Protein AF-0000000080790480 (afdb_homodimer)

Secondary structure (DSSP, 8-state):
--EE---EEEEEE-EEEEEEESS-EEEEEEEEEEEEEEEETTEEEEEEEEEEEEEESS----SBP-GGGGGSPPPPEEEEEEEE--EEEEEETTEEEEEEEEEEEEEEEEEEE-TTSPEEEEEEEEEE-/--EE---EEEEEE-EEEEEEESS-EEEEEEEEEEEEEEEETTEEEEEEEEEEEEEESS----SBP-GGGGGSPPPPEEEEEEEE--EEEEEETTEEEEEEEEEEEEEEEEEEE-TTSPEEEEEEEEEE-

Radius of gyration: 19.27 Å; Cα contacts (8 Å, |Δi|>4): 635; chains: 2; bounding box: 38×48×45 Å

Sequence (258 aa):
MSEIISYFLENIKEGKYRVETEDENILIVIHPVIVKVFRKDQKYSFVVNNVISVHTDKPRFGPLCSGNVINSRPAKIKKIEIMEEPKIDVRVDNRLFEILINVTNISIYPEYRDPYGSPCVTVSTVILYMSEIISYFLENIKEGKYRVETEDENILIVIHPVIVKVFRKDQKYSFVVNNVISVHTDKPRFGPLCSGNVINSRPAKIKKIEIMEEPKIDVRVDNRLFEILINVTNISIYPEYRDPYGSPCVTVSTVILY

Foldseek 3Di:
DKDWDDKAWDDKDKWWKWWDFPPWIKIKIWGKDWDTWIDDPNDIDTDIDIDIDMDIPDFDDAAADDPCLVVDDFTDIDDMDTDDWIWTWMADPNDIDIKGKAWDDKTWRQRHAHPRRGTDMDIDTDIDD/DKDWDDKAWDDKDKWWKWWDFPVWIKIKIKGKDWDTWIDDPNDIDTDIDIDIDMDIPDFDDAAADDPCLVVDDFTDTDDMDTDDWIWTWMDDPNDIDIKGKAWDDKTWRQRHAHPGRGTDMDTDIDIDD

Solvent-accessible surface area (backbone atoms only — not comparable to full-atom values): 14442 Å² total; per-residue (Å²): 123,78,38,81,50,77,69,44,84,73,44,76,38,56,15,33,34,41,35,33,39,89,84,43,47,33,41,38,35,37,42,72,38,81,62,48,36,34,38,43,95,92,37,77,47,76,40,70,48,71,46,78,29,66,44,46,80,64,60,42,87,51,54,65,62,49,89,67,54,75,79,50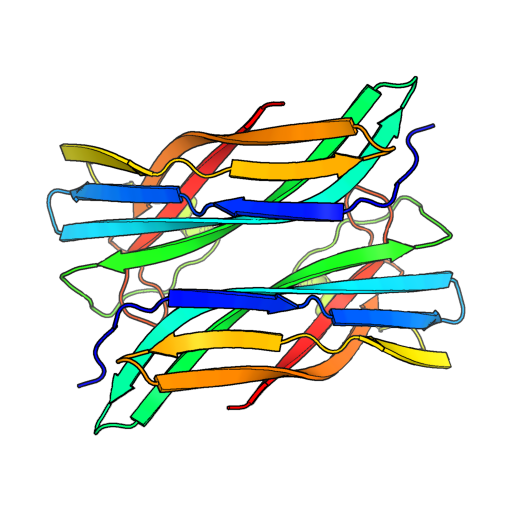,78,59,55,62,72,75,43,76,44,81,74,37,70,26,35,37,34,34,33,44,93,90,36,80,42,60,37,36,51,43,76,75,43,78,43,38,30,71,76,23,7,42,100,80,15,18,50,31,71,50,74,42,69,47,82,43,114,124,77,38,80,51,80,71,45,84,73,45,75,38,55,17,31,34,40,34,34,39,89,84,44,47,33,41,39,35,38,41,71,38,81,61,47,34,34,38,44,94,92,37,78,48,78,41,70,48,72,44,77,28,64,44,46,80,65,59,42,89,51,55,65,61,51,89,64,55,74,80,51,79,58,56,63,72,78,42,77,43,80,74,38,70,24,34,36,34,34,34,45,94,90,36,81,42,59,37,37,50,43,76,76,44,78,43,38,30,71,75,24,8,41,102,80,16,18,52,30,70,48,73,42,70,47,83,43,114

Structure (mmCIF, N/CA/C/O backbone):
data_AF-0000000080790480-model_v1
#
loop_
_entity.id
_entity.type
_entity.pdbx_description
1 polymer 'Uncharacterized protein'
#
loop_
_atom_site.group_PDB
_atom_site.id
_atom_site.type_symbol
_atom_site.label_atom_id
_atom_site.label_alt_id
_atom_site.label_comp_id
_atom_site.label_asym_id
_atom_site.label_entity_id
_atom_site.label_seq_id
_atom_site.pdbx_PDB_ins_code
_atom_site.Cartn_x
_atom_site.Cartn_y
_atom_site.Cartn_z
_atom_site.occupancy
_atom_site.B_iso_or_equiv
_atom_site.auth_seq_id
_atom_site.auth_comp_id
_atom_site.auth_asym_id
_atom_site.auth_atom_id
_atom_site.pdbx_PDB_model_num
ATOM 1 N N . MET A 1 1 ? -14.75 -22.891 -8.539 1 68.81 1 MET A N 1
ATOM 2 C CA . MET A 1 1 ? -13.688 -22.422 -7.645 1 68.81 1 MET A CA 1
ATOM 3 C C . MET A 1 1 ? -13.195 -21.047 -8.047 1 68.81 1 MET A C 1
ATOM 5 O O . MET A 1 1 ? -13.211 -20.688 -9.227 1 68.81 1 MET A O 1
ATOM 9 N N . SER A 1 2 ? -12.984 -20.141 -7.094 1 80.25 2 SER A N 1
ATOM 10 C CA . SER A 1 2 ? -12.516 -18.781 -7.398 1 80.25 2 SER A CA 1
ATOM 11 C C . SER A 1 2 ? -11.109 -18.812 -7.992 1 80.25 2 SER A C 1
ATOM 13 O O . SER A 1 2 ? -10.258 -19.594 -7.555 1 80.25 2 SER A O 1
ATOM 15 N N . GLU A 1 3 ? -10.969 -18.219 -9.164 1 86.25 3 GLU A N 1
ATOM 16 C CA . GLU A 1 3 ? -9.672 -18.141 -9.836 1 86.25 3 GLU A CA 1
ATOM 17 C C . GLU A 1 3 ? -9.102 -16.719 -9.742 1 86.25 3 GLU A C 1
ATOM 19 O O . GLU A 1 3 ? -9.844 -15.742 -9.836 1 86.25 3 GLU A O 1
ATOM 24 N N . ILE A 1 4 ? -7.855 -16.703 -9.477 1 86.88 4 ILE A N 1
ATOM 25 C CA . ILE A 1 4 ? -7.16 -15.414 -9.539 1 86.88 4 ILE A CA 1
ATOM 26 C C . ILE A 1 4 ? -6.91 -15.039 -11 1 86.88 4 ILE A C 1
ATOM 28 O O . ILE A 1 4 ? -6.41 -15.852 -11.781 1 86.88 4 ILE A O 1
ATOM 32 N N . ILE A 1 5 ? -7.262 -13.773 -11.312 1 90.06 5 ILE A N 1
ATOM 33 C CA . ILE A 1 5 ? -7.117 -13.398 -12.719 1 90.06 5 ILE A CA 1
ATOM 34 C C . ILE A 1 5 ? -6.305 -12.109 -12.836 1 90.06 5 ILE A C 1
ATOM 36 O O . ILE A 1 5 ? -6.203 -11.352 -11.875 1 90.06 5 ILE A O 1
ATOM 40 N N . SER A 1 6 ? -5.75 -11.93 -14.008 1 89.44 6 SER A N 1
ATOM 41 C CA . SER A 1 6 ? -4.957 -10.742 -14.305 1 89.44 6 SER A CA 1
ATOM 42 C C . SER A 1 6 ? -5.848 -9.523 -14.523 1 89.44 6 SER A C 1
ATOM 44 O O . SER A 1 6 ? -7.027 -9.664 -14.852 1 89.44 6 SER A O 1
ATOM 46 N N . TYR A 1 7 ? -5.281 -8.469 -14.281 1 92.75 7 TYR A N 1
ATOM 47 C CA . TYR A 1 7 ? -5.977 -7.203 -14.492 1 92.75 7 TYR A CA 1
ATOM 48 C C . TYR A 1 7 ? -5.023 -6.137 -15.023 1 92.75 7 TYR A C 1
ATOM 50 O O . TYR A 1 7 ? -3.803 -6.324 -15.008 1 92.75 7 TYR A O 1
ATOM 58 N N . PHE A 1 8 ? -5.609 -5.109 -15.57 1 91.31 8 PHE A N 1
ATOM 59 C CA . PHE A 1 8 ? -4.863 -3.93 -15.992 1 91.31 8 PHE A CA 1
ATOM 60 C C . PHE A 1 8 ? -5.305 -2.697 -15.219 1 91.31 8 PHE A C 1
ATOM 62 O O . PHE A 1 8 ? -6.488 -2.348 -15.219 1 91.31 8 PHE A O 1
ATOM 69 N N . LEU A 1 9 ? -4.32 -2.164 -14.508 1 90.62 9 LEU A N 1
ATOM 70 C CA . LEU A 1 9 ? -4.602 -0.959 -13.734 1 90.62 9 LEU A CA 1
ATOM 71 C C . LEU A 1 9 ? -4.703 0.26 -14.641 1 90.62 9 LEU A C 1
ATOM 73 O O . LEU A 1 9 ? -3.738 0.615 -15.32 1 90.62 9 LEU A O 1
ATOM 77 N N . GLU A 1 10 ? -5.836 0.942 -14.625 1 90.62 10 GLU A N 1
ATOM 78 C CA . GLU A 1 10 ? -6.027 2.098 -15.5 1 90.62 10 GLU A CA 1
ATOM 79 C C . GLU A 1 10 ? -5.742 3.4 -14.758 1 90.62 10 GLU A C 1
ATOM 81 O O . GLU A 1 10 ? -5.113 4.309 -15.305 1 90.62 10 GLU A O 1
ATOM 86 N N . ASN A 1 11 ? -6.297 3.424 -13.594 1 91.06 11 ASN A N 1
ATOM 87 C CA . ASN A 1 11 ? -6.152 4.652 -12.82 1 91.06 11 ASN A CA 1
ATOM 88 C C . ASN A 1 11 ? -6.277 4.387 -11.32 1 91.06 11 ASN A C 1
ATOM 90 O O . ASN A 1 11 ? -7.016 3.496 -10.906 1 91.06 11 ASN A O 1
ATOM 94 N N . ILE A 1 12 ? -5.504 5.098 -10.547 1 93.56 12 ILE A N 1
ATOM 95 C CA . ILE A 1 12 ? -5.629 5.098 -9.094 1 93.56 12 ILE A CA 1
ATOM 96 C C . ILE A 1 12 ? -5.832 6.527 -8.594 1 93.56 12 ILE A C 1
ATOM 98 O O . ILE A 1 12 ? -5.066 7.43 -8.945 1 93.56 12 ILE A O 1
ATOM 102 N N . LYS A 1 13 ? -6.848 6.715 -7.844 1 94.69 13 LYS A N 1
ATOM 103 C CA . LYS A 1 13 ? -7.102 7.996 -7.195 1 94.69 13 LYS A CA 1
ATOM 104 C C . LYS A 1 13 ? -7.016 7.867 -5.676 1 94.69 13 LYS A C 1
ATOM 106 O O . LYS A 1 13 ? -7.73 7.066 -5.074 1 94.69 13 LYS A O 1
ATOM 111 N N . GLU A 1 14 ? -6.18 8.648 -5.117 1 95.69 14 GLU A N 1
ATOM 112 C CA . GLU A 1 14 ? -6.055 8.664 -3.664 1 95.69 14 GLU A CA 1
ATOM 113 C C . GLU A 1 14 ? -7.25 9.352 -3.014 1 95.69 14 GLU A C 1
ATOM 115 O O . GLU A 1 14 ? -7.883 10.219 -3.625 1 95.69 14 GLU A O 1
ATOM 120 N N . GLY A 1 15 ? -7.547 8.844 -1.8 1 96.81 15 GLY A N 1
ATOM 121 C CA . GLY A 1 15 ? -8.492 9.562 -0.966 1 96.81 15 GLY A CA 1
ATOM 122 C C . GLY A 1 15 ? -7.828 10.555 -0.028 1 96.81 15 GLY A C 1
ATOM 123 O O . GLY A 1 15 ? -6.766 10.273 0.529 1 96.81 15 GLY A O 1
ATOM 124 N N . LYS A 1 16 ? -8.445 11.695 0.144 1 97.56 16 LYS A N 1
ATOM 125 C CA . LYS A 1 16 ? -7.918 12.719 1.043 1 97.56 16 LYS A CA 1
ATOM 126 C C . LYS A 1 16 ? -9 13.227 1.991 1 97.56 16 LYS A C 1
ATOM 128 O O . LYS A 1 16 ? -10.078 13.633 1.551 1 97.56 16 LYS A O 1
ATOM 133 N N . TYR A 1 17 ? -8.68 13.203 3.236 1 97.94 17 TYR A N 1
ATOM 134 C CA . TYR A 1 17 ? -9.609 13.609 4.289 1 97.94 17 TYR A CA 1
ATOM 135 C C . TYR A 1 17 ? -8.945 14.578 5.254 1 97.94 17 TYR A C 1
ATOM 137 O O . TYR A 1 17 ? -7.852 14.312 5.766 1 97.94 17 TYR A O 1
ATOM 145 N N . ARG A 1 18 ? -9.594 15.625 5.477 1 98.25 18 ARG A N 1
ATOM 146 C CA . ARG A 1 18 ? -9.164 16.547 6.535 1 98.25 18 ARG A CA 1
ATOM 147 C C . ARG A 1 18 ? -9.984 16.328 7.805 1 98.25 18 ARG A C 1
ATOM 149 O O . ARG A 1 18 ? -11.211 16.344 7.766 1 98.25 18 ARG A O 1
ATOM 156 N N . VAL A 1 19 ? -9.281 16.109 8.836 1 97.94 19 VAL A N 1
ATOM 157 C CA . VAL A 1 19 ? -9.969 15.836 10.102 1 97.94 19 VAL A CA 1
ATOM 158 C C . VAL A 1 19 ? -9.523 16.844 11.156 1 97.94 19 VAL A C 1
ATOM 160 O O . VAL A 1 19 ? -8.328 17.047 11.367 1 97.94 19 VAL A O 1
ATOM 163 N N . GLU A 1 20 ? -10.453 17.422 11.742 1 98 20 GLU A N 1
ATOM 164 C CA . GLU A 1 20 ? -10.188 18.328 12.852 1 98 20 GLU A CA 1
ATOM 165 C C . GLU A 1 20 ? -10.523 17.688 14.188 1 98 20 GLU A C 1
ATOM 167 O O . GLU A 1 20 ? -11.641 17.203 14.398 1 98 20 GLU A O 1
ATOM 172 N N . THR A 1 21 ? -9.461 17.625 14.992 1 96.62 21 THR A N 1
ATOM 173 C CA . THR A 1 21 ? -9.688 17.172 16.359 1 96.62 21 THR A CA 1
ATOM 174 C C . THR A 1 21 ? -9.539 18.328 17.344 1 96.62 21 THR A C 1
ATOM 176 O O . THR A 1 21 ? -9.336 19.469 16.938 1 96.62 21 THR A O 1
ATOM 179 N N . GLU A 1 22 ? -9.703 17.969 18.625 1 93.25 22 GLU A N 1
ATOM 180 C CA . GLU A 1 22 ? -9.523 19 19.625 1 93.25 22 GLU A CA 1
ATOM 181 C C . GLU A 1 22 ? -8.07 19.469 19.703 1 93.25 22 GLU A C 1
ATOM 183 O O . GLU A 1 22 ? -7.793 20.625 19.969 1 93.25 22 GLU A O 1
ATOM 188 N N . ASP A 1 23 ? -7.195 18.656 19.281 1 90.5 23 ASP A N 1
ATOM 189 C CA . ASP A 1 23 ? -5.781 18.906 19.531 1 90.5 23 ASP A CA 1
ATOM 190 C C . ASP A 1 23 ? -5.047 19.281 18.25 1 90.5 23 ASP A C 1
ATOM 192 O O . ASP A 1 23 ? -4.07 20.031 18.281 1 90.5 23 ASP A O 1
ATOM 196 N N . GLU A 1 24 ? -5.484 18.75 17.219 1 96.25 24 GLU A N 1
ATOM 197 C CA . GLU A 1 24 ? -4.688 18.969 16.016 1 96.25 24 GLU A CA 1
ATOM 198 C C . GLU A 1 24 ? -5.523 18.75 14.758 1 96.25 24 GLU A C 1
ATOM 200 O O . GLU A 1 24 ? -6.613 18.172 14.82 1 96.25 24 GLU A O 1
ATOM 205 N N . ASN A 1 25 ? -5.094 19.359 13.664 1 97.44 25 ASN A N 1
ATOM 206 C CA . ASN A 1 25 ? -5.625 19.125 12.32 1 97.44 25 ASN A CA 1
ATOM 207 C C . ASN A 1 25 ? -4.832 18.047 11.586 1 97.44 25 ASN A C 1
ATOM 209 O O . ASN A 1 25 ? -3.598 18.062 11.602 1 97.44 25 ASN A O 1
ATOM 213 N N . ILE A 1 26 ? -5.598 17.172 10.992 1 97.44 26 ILE A N 1
ATOM 214 C CA . ILE A 1 26 ? -4.957 15.992 10.414 1 97.44 26 ILE A CA 1
ATOM 215 C C . ILE A 1 26 ? -5.395 15.828 8.961 1 97.44 26 ILE A C 1
ATOM 217 O O . ILE A 1 26 ? -6.574 15.984 8.641 1 97.44 26 ILE A O 1
ATOM 221 N N . LEU A 1 27 ? -4.426 15.648 8.117 1 97.5 27 LEU A N 1
ATOM 222 C CA . LEU A 1 27 ? -4.699 15.195 6.762 1 97.5 27 LEU A CA 1
ATOM 223 C C . LEU A 1 27 ? -4.453 13.695 6.629 1 97.5 27 LEU A C 1
ATOM 225 O O . LEU A 1 27 ? -3.348 13.219 6.906 1 97.5 27 LEU A O 1
ATOM 229 N N . ILE A 1 28 ? -5.441 13 6.281 1 97.69 28 ILE A N 1
ATOM 230 C CA . ILE A 1 28 ? -5.355 11.57 6.039 1 97.69 28 ILE A CA 1
ATOM 231 C C . ILE A 1 28 ? -5.406 11.297 4.539 1 97.69 28 ILE A C 1
ATOM 233 O O . ILE A 1 28 ? -6.328 11.742 3.852 1 97.69 28 ILE A O 1
ATOM 237 N N . VAL A 1 29 ? -4.422 10.617 4.055 1 97.31 29 VAL A N 1
ATOM 238 C CA . VAL A 1 29 ? -4.406 10.203 2.654 1 97.31 29 VAL A CA 1
ATOM 239 C C . VAL A 1 29 ? -4.5 8.68 2.564 1 97.31 29 VAL A C 1
ATOM 241 O O . VAL A 1 29 ? -3.717 7.965 3.195 1 97.31 29 VAL A O 1
ATOM 244 N N . ILE A 1 30 ? -5.469 8.211 1.854 1 97.81 30 ILE A N 1
ATOM 245 C CA . ILE A 1 30 ? -5.66 6.785 1.631 1 97.81 30 ILE A CA 1
ATOM 246 C C . ILE A 1 30 ? -5.16 6.41 0.238 1 97.81 30 ILE A C 1
ATOM 248 O O . ILE A 1 30 ? -5.625 6.957 -0.765 1 97.81 30 ILE A O 1
ATOM 252 N N . HIS A 1 31 ? -4.191 5.531 0.195 1 97.19 31 HIS A N 1
ATOM 253 C CA . HIS A 1 31 ? -3.631 5.004 -1.044 1 97.19 31 HIS A CA 1
ATOM 254 C C . HIS A 1 31 ? -4.141 3.592 -1.323 1 97.19 31 HIS A C 1
ATOM 256 O O . HIS A 1 31 ? -3.602 2.617 -0.792 1 97.19 31 HIS A O 1
ATOM 262 N N . PRO A 1 32 ? -5.129 3.471 -2.193 1 97.25 32 PRO A N 1
ATOM 263 C CA . PRO A 1 32 ? -5.641 2.123 -2.455 1 97.25 32 PRO A CA 1
ATOM 264 C C . PRO A 1 32 ? -4.754 1.328 -3.408 1 97.25 32 PRO A C 1
ATOM 266 O O . PRO A 1 32 ? -4.23 1.884 -4.379 1 97.25 32 PRO A O 1
ATOM 269 N N . VAL A 1 33 ? -4.582 0.1 -3.08 1 96.81 33 VAL A N 1
ATOM 270 C CA . VAL A 1 33 ? -3.773 -0.806 -3.891 1 96.81 33 VAL A CA 1
ATOM 271 C C . VAL A 1 33 ? -4.562 -2.08 -4.184 1 96.81 33 VAL A C 1
ATOM 273 O O . VAL A 1 33 ? -4.977 -2.785 -3.26 1 96.81 33 VAL A O 1
ATOM 276 N N . ILE A 1 34 ? -4.746 -2.381 -5.395 1 95.81 34 ILE A N 1
ATOM 277 C CA . ILE A 1 34 ? -5.375 -3.65 -5.742 1 95.81 34 ILE A CA 1
ATOM 278 C C . ILE A 1 34 ? -4.34 -4.77 -5.688 1 95.81 34 ILE A C 1
ATOM 280 O O . ILE A 1 34 ? -3.271 -4.668 -6.297 1 95.81 34 ILE A O 1
ATOM 284 N N . VAL A 1 35 ? -4.684 -5.77 -4.938 1 95.25 35 VAL A N 1
ATOM 285 C CA . VAL A 1 35 ? -3.676 -6.805 -4.719 1 95.25 35 VAL A CA 1
ATOM 286 C C . VAL A 1 35 ? -4.062 -8.07 -5.477 1 95.25 35 VAL A C 1
ATOM 288 O O . VAL A 1 35 ? -3.193 -8.859 -5.863 1 95.25 35 VAL A O 1
ATOM 291 N N . LYS A 1 36 ? -5.391 -8.32 -5.613 1 94.38 36 LYS A N 1
ATOM 292 C CA . LYS A 1 36 ? -5.875 -9.516 -6.301 1 94.38 36 LYS A CA 1
ATOM 293 C C . LYS A 1 36 ? -7.25 -9.273 -6.918 1 94.38 36 LYS A C 1
ATOM 295 O O . LYS A 1 36 ? -8.039 -8.484 -6.395 1 94.38 36 LYS A O 1
ATOM 300 N N . VAL A 1 37 ? -7.441 -9.945 -7.941 1 94.06 37 VAL A N 1
ATOM 301 C CA . VAL A 1 37 ? -8.766 -10.023 -8.547 1 94.06 37 VAL A CA 1
ATOM 302 C C . VAL A 1 37 ? -9.188 -11.484 -8.695 1 94.06 37 VAL A C 1
ATOM 304 O O . VAL A 1 37 ? -8.422 -12.312 -9.195 1 94.06 37 VAL A O 1
ATOM 307 N N . PHE A 1 38 ? -10.43 -11.711 -8.227 1 93.56 38 PHE A N 1
ATOM 308 C CA . PHE A 1 38 ? -10.984 -13.047 -8.336 1 93.56 38 PHE A CA 1
ATOM 309 C C . PHE A 1 38 ? -12.156 -13.07 -9.305 1 93.56 38 PHE A C 1
ATOM 311 O O . PHE A 1 38 ? -12.898 -12.094 -9.414 1 93.56 38 PHE A O 1
ATOM 318 N N . ARG A 1 39 ? -12.242 -14.188 -9.914 1 93.38 39 ARG A N 1
ATOM 319 C CA . ARG A 1 39 ? -13.422 -14.461 -10.727 1 93.38 39 ARG A CA 1
ATOM 320 C C . ARG A 1 39 ? -14.094 -15.758 -10.297 1 93.38 39 ARG A C 1
ATOM 322 O O . ARG A 1 39 ? -13.43 -16.781 -10.117 1 93.38 39 ARG A O 1
ATOM 329 N N . LYS A 1 40 ? -15.359 -15.648 -10 1 90.12 40 LYS A N 1
ATOM 330 C CA . LYS A 1 40 ? -16.188 -16.812 -9.734 1 90.12 40 LYS A CA 1
ATOM 331 C C . LYS A 1 40 ? -17.547 -16.688 -10.422 1 90.12 40 LYS A C 1
ATOM 333 O O . LYS A 1 40 ? -18.266 -15.711 -10.211 1 90.12 40 LYS A O 1
ATOM 338 N N . ASP A 1 41 ? -17.938 -17.656 -11.164 1 91.12 41 ASP A N 1
ATOM 339 C CA . ASP A 1 41 ? -19.219 -17.703 -11.859 1 91.12 41 ASP A CA 1
ATOM 340 C C . ASP A 1 41 ? -19.5 -16.375 -12.578 1 91.12 41 ASP A C 1
ATOM 342 O O . ASP A 1 41 ? -20.578 -15.797 -12.422 1 91.12 41 ASP A O 1
ATOM 346 N N . GLN A 1 42 ? -18.562 -15.812 -13.188 1 86.38 42 GLN A N 1
ATOM 347 C CA . GLN A 1 42 ? -18.656 -14.609 -14.023 1 86.38 42 GLN A CA 1
ATOM 348 C C . GLN A 1 42 ? -18.766 -13.352 -13.164 1 86.38 42 GLN A C 1
ATOM 350 O O . GLN A 1 42 ? -19.094 -12.281 -13.664 1 86.38 42 GLN A O 1
ATOM 355 N N . LYS A 1 43 ? -18.656 -13.602 -11.922 1 92.19 43 LYS A N 1
ATOM 356 C CA . LYS A 1 43 ? -18.609 -12.453 -11.016 1 92.19 43 LYS A CA 1
ATOM 357 C C . LYS A 1 43 ? -17.188 -12.164 -10.578 1 92.19 43 LYS A C 1
ATOM 359 O O . LYS A 1 43 ? -16.391 -13.086 -10.375 1 92.19 43 LYS A O 1
ATOM 364 N N . TYR A 1 44 ? -16.953 -10.859 -10.477 1 94.62 44 TYR A N 1
ATOM 365 C CA . TYR A 1 44 ? -15.609 -10.438 -10.086 1 94.62 44 TYR A CA 1
ATOM 366 C C . TYR A 1 44 ? -15.594 -9.93 -8.648 1 94.62 44 TYR A C 1
ATOM 368 O O . TYR A 1 44 ? -16.578 -9.336 -8.18 1 94.62 44 TYR A O 1
ATOM 376 N N . SER A 1 45 ? -14.516 -10.242 -7.945 1 94.25 45 SER A N 1
ATOM 377 C CA . SER A 1 45 ? -14.227 -9.672 -6.633 1 94.25 45 SER A CA 1
ATOM 378 C C . SER A 1 45 ? -12.82 -9.07 -6.59 1 94.25 45 SER A C 1
ATOM 380 O O . SER A 1 45 ? -11.883 -9.625 -7.172 1 94.25 45 SER A O 1
ATOM 382 N N . PHE A 1 46 ? -12.742 -8.008 -5.891 1 95.56 46 PHE A N 1
ATOM 383 C CA . PHE A 1 46 ? -11.5 -7.25 -5.852 1 95.56 46 PHE A CA 1
ATOM 384 C C . PHE A 1 46 ? -10.961 -7.16 -4.43 1 95.56 46 PHE A C 1
ATOM 386 O O . PHE A 1 46 ? -11.695 -6.809 -3.504 1 95.56 46 PHE A O 1
ATOM 393 N N . VAL A 1 47 ? -9.719 -7.508 -4.293 1 95.5 47 VAL A N 1
ATOM 394 C CA . VAL A 1 47 ? -9.039 -7.363 -3.01 1 95.5 47 VAL A CA 1
ATOM 395 C C . VAL A 1 47 ? -8.172 -6.105 -3.025 1 95.5 47 VAL A C 1
ATOM 397 O O . VAL A 1 47 ? -7.242 -5.996 -3.828 1 95.5 47 VAL A O 1
ATOM 400 N N . VAL A 1 48 ? -8.492 -5.25 -2.1 1 96.62 48 VAL A N 1
ATOM 401 C CA . VAL A 1 48 ? -7.809 -3.961 -2.057 1 96.62 48 VAL A CA 1
ATOM 402 C C . VAL A 1 48 ? -7.145 -3.773 -0.694 1 96.62 48 VAL A C 1
ATOM 404 O O . VAL A 1 48 ? -7.746 -4.074 0.342 1 96.62 48 VAL A O 1
ATOM 407 N N . ASN A 1 49 ? -5.883 -3.393 -0.737 1 96.44 49 ASN A N 1
ATOM 408 C CA . ASN A 1 49 ? -5.164 -2.955 0.456 1 96.44 49 ASN A CA 1
ATOM 409 C C . ASN A 1 49 ? -5.004 -1.438 0.487 1 96.44 49 ASN A C 1
ATOM 411 O O . ASN A 1 49 ? -4.555 -0.836 -0.491 1 96.44 49 ASN A O 1
ATOM 415 N N . ASN A 1 50 ? -5.344 -0.835 1.562 1 96.81 50 ASN A N 1
ATOM 416 C CA . ASN A 1 50 ? -5.23 0.613 1.692 1 96.81 50 ASN A CA 1
ATOM 417 C C . ASN A 1 50 ? -4.02 1.005 2.537 1 96.81 50 ASN A C 1
ATOM 419 O O . ASN A 1 50 ? -3.922 0.623 3.703 1 96.81 50 ASN A O 1
ATOM 423 N N . VAL A 1 51 ? -3.139 1.743 1.936 1 97.06 51 VAL A N 1
ATOM 424 C CA . VAL A 1 51 ? -2.059 2.369 2.689 1 97.06 51 VAL A CA 1
ATOM 425 C C . VAL A 1 51 ? -2.504 3.744 3.186 1 97.06 51 VAL A C 1
ATOM 427 O O . VAL A 1 51 ? -3.057 4.539 2.422 1 97.06 51 VAL A O 1
ATOM 430 N N . ILE A 1 52 ? -2.223 3.949 4.473 1 96.88 52 ILE A N 1
ATOM 431 C CA . ILE A 1 52 ? -2.686 5.195 5.07 1 96.88 52 ILE A CA 1
ATOM 432 C C . ILE A 1 52 ? -1.489 6.09 5.398 1 96.88 52 ILE A C 1
ATOM 434 O O . ILE A 1 52 ? -0.536 5.648 6.043 1 96.88 52 ILE A O 1
ATOM 438 N N . SER A 1 53 ? -1.557 7.273 4.906 1 96.25 53 SER A N 1
ATOM 439 C CA . SER A 1 53 ? -0.601 8.312 5.281 1 96.25 53 SER A CA 1
ATOM 440 C C . SER A 1 53 ? -1.267 9.398 6.113 1 96.25 53 SER A C 1
ATOM 442 O O . SER A 1 53 ? -2.367 9.852 5.789 1 96.25 53 SER A O 1
ATOM 444 N N . VAL A 1 54 ? -0.553 9.781 7.148 1 96.56 54 VAL A N 1
ATOM 445 C CA . VAL A 1 54 ? -1.128 10.758 8.062 1 96.56 54 VAL A CA 1
ATOM 446 C C . VAL A 1 54 ? -0.179 11.945 8.211 1 96.56 54 VAL A C 1
ATOM 448 O O . VAL A 1 54 ? 1.028 11.766 8.391 1 96.56 54 VAL A O 1
ATOM 451 N N . HIS A 1 55 ? -0.776 13.117 8.078 1 94.75 55 HIS A N 1
ATOM 452 C CA . HIS A 1 55 ? -0.034 14.352 8.289 1 94.75 55 HIS A CA 1
ATOM 453 C C . HIS A 1 55 ? -0.723 15.242 9.32 1 94.75 55 HIS A C 1
ATOM 455 O O . HIS A 1 55 ? -1.927 15.492 9.227 1 94.75 55 HIS A O 1
ATOM 461 N N . THR A 1 56 ? 0.068 15.648 10.273 1 95.62 56 THR A N 1
ATOM 462 C CA . THR A 1 56 ? -0.469 16.516 11.32 1 95.62 56 THR A CA 1
ATOM 463 C C . THR A 1 56 ? 0.193 17.891 11.273 1 95.62 56 THR A C 1
ATOM 465 O O . THR A 1 56 ? 1.35 18.016 10.859 1 95.62 56 THR A O 1
ATOM 468 N N . ASP A 1 57 ? -0.544 18.891 11.711 1 94.81 57 ASP A N 1
ATOM 469 C CA . ASP A 1 57 ? 0.033 20.219 11.82 1 94.81 57 ASP A CA 1
ATOM 470 C C . ASP A 1 57 ? 0.812 20.391 13.125 1 94.81 57 ASP A C 1
ATOM 472 O O . ASP A 1 57 ? 1.5 21.391 13.32 1 94.81 57 ASP A O 1
ATOM 476 N N . LYS A 1 58 ? 0.757 19.391 13.984 1 94.5 58 LYS A N 1
ATOM 477 C CA . LYS A 1 58 ? 1.466 19.453 15.266 1 94.5 58 LYS A CA 1
ATOM 478 C C . LYS A 1 58 ? 2.244 18.156 15.516 1 94.5 58 LYS A C 1
ATOM 480 O O . LYS A 1 58 ? 1.945 17.422 16.453 1 94.5 58 LYS A O 1
ATOM 485 N N . PRO A 1 59 ? 3.273 17.969 14.695 1 93.5 59 PRO A N 1
ATOM 486 C CA . PRO A 1 59 ? 4.066 16.75 14.914 1 93.5 59 PRO A CA 1
ATOM 487 C C . PRO A 1 59 ? 4.754 16.75 16.281 1 93.5 59 PRO A C 1
ATOM 489 O O . PRO A 1 59 ? 5.223 17.781 16.75 1 93.5 59 PRO A O 1
ATOM 492 N N . ARG A 1 60 ? 4.742 15.641 16.859 1 94 60 ARG A N 1
ATOM 493 C CA . ARG A 1 60 ? 5.398 15.461 18.156 1 94 60 ARG A CA 1
ATOM 494 C C . ARG A 1 60 ? 5.723 13.992 18.406 1 94 60 ARG A C 1
ATOM 496 O O . ARG A 1 60 ? 5.199 13.109 17.719 1 94 60 ARG A O 1
ATOM 503 N N . PHE A 1 61 ? 6.551 13.781 19.359 1 92.5 61 PHE A N 1
ATOM 504 C CA . PHE A 1 61 ? 6.949 12.406 19.656 1 92.5 61 PHE A CA 1
ATOM 505 C C . PHE A 1 61 ? 6.008 11.781 20.672 1 92.5 61 PHE A C 1
ATOM 507 O O . PHE A 1 61 ? 5.328 12.492 21.422 1 92.5 61 PHE A O 1
ATOM 514 N N . GLY A 1 62 ? 5.855 10.516 20.641 1 91.94 62 GLY A N 1
ATOM 515 C CA . GLY A 1 62 ? 5.066 9.688 21.531 1 91.94 62 GLY A CA 1
ATOM 516 C C . GLY A 1 62 ? 5.285 8.203 21.328 1 91.94 62 GLY A C 1
ATOM 517 O O . GLY A 1 62 ? 6.137 7.801 20.531 1 91.94 62 GLY A O 1
ATOM 518 N N . PRO A 1 63 ? 4.562 7.453 22.297 1 93.62 63 PRO A N 1
ATOM 519 C CA . PRO A 1 63 ? 4.664 6.012 22.047 1 93.62 63 PRO A CA 1
ATOM 520 C C . PRO A 1 63 ? 4.293 5.645 20.609 1 93.62 63 PRO A C 1
ATOM 522 O O . PRO A 1 63 ? 3.377 6.238 20.031 1 93.62 63 PRO A O 1
ATOM 525 N N . LEU A 1 64 ? 4.969 4.672 20.062 1 93.94 64 LEU A N 1
ATOM 526 C CA . LEU A 1 64 ? 4.793 4.305 18.672 1 93.94 64 LEU A CA 1
ATOM 527 C C . LEU A 1 64 ? 3.443 3.635 18.438 1 93.94 64 LEU A C 1
ATOM 529 O O . LEU A 1 64 ? 2.92 2.969 19.344 1 93.94 64 LEU A O 1
ATOM 533 N N . CYS A 1 65 ? 2.967 3.812 17.25 1 91.94 65 CYS A N 1
ATOM 534 C CA . CYS A 1 65 ? 1.746 3.133 16.844 1 91.94 65 CYS A CA 1
ATOM 535 C C . CYS A 1 65 ? 1.93 1.62 16.859 1 91.94 65 CYS A C 1
ATOM 537 O O . CYS A 1 65 ? 2.918 1.104 16.328 1 91.94 65 CYS A O 1
ATOM 539 N N . SER A 1 66 ? 1.089 0.896 17.562 1 85.06 66 SER A N 1
ATOM 540 C CA . SER A 1 66 ? 1.11 -0.562 17.594 1 85.06 66 SER A CA 1
ATOM 541 C C . SER A 1 66 ? -0.302 -1.138 17.578 1 85.06 66 SER A C 1
ATOM 543 O O . SER A 1 66 ? -1.282 -0.39 17.594 1 85.06 66 SER A O 1
ATOM 545 N N . GLY A 1 67 ? -0.347 -2.439 17.391 1 77.56 67 GLY A N 1
ATOM 546 C CA . GLY A 1 67 ? -1.65 -3.084 17.406 1 77.56 67 GLY A CA 1
ATOM 547 C C . GLY A 1 67 ? -2.453 -2.785 18.656 1 77.56 67 GLY A C 1
ATOM 548 O O . GLY A 1 67 ? -3.684 -2.863 18.641 1 77.56 67 GLY A O 1
ATOM 549 N N . ASN A 1 68 ? -1.769 -2.33 19.625 1 80.5 68 ASN A N 1
ATOM 550 C CA . ASN A 1 68 ? -2.43 -2.09 20.906 1 80.5 68 ASN A CA 1
ATOM 551 C C . ASN A 1 68 ? -3.148 -0.745 20.922 1 80.5 68 ASN A C 1
ATOM 553 O O . ASN A 1 68 ? -3.939 -0.469 21.828 1 80.5 68 ASN A O 1
ATOM 557 N N . VAL A 1 69 ? -2.932 0.034 19.938 1 84.88 69 VAL A N 1
ATOM 558 C CA . VAL A 1 69 ? -3.49 1.382 19.891 1 84.88 69 VAL A CA 1
ATOM 559 C C . VAL A 1 69 ? -5.016 1.309 19.891 1 84.88 69 VAL A C 1
ATOM 561 O O . VAL A 1 69 ? -5.684 2.195 20.422 1 84.88 69 VAL A O 1
ATOM 564 N N . ILE A 1 70 ? -5.52 0.212 19.453 1 79.56 70 ILE A N 1
ATOM 565 C CA . ILE A 1 70 ? -6.961 0.091 19.266 1 79.56 70 ILE A CA 1
ATOM 566 C C . ILE A 1 70 ? -7.656 -0.009 20.625 1 79.56 70 ILE A C 1
ATOM 568 O O . ILE A 1 70 ? -8.867 0.209 20.719 1 79.56 70 ILE A O 1
ATOM 572 N N . ASN A 1 71 ? -6.906 -0.316 21.562 1 84.56 71 ASN A N 1
ATOM 573 C CA . ASN A 1 71 ? -7.48 -0.427 22.891 1 84.56 71 ASN A CA 1
ATOM 574 C C . ASN A 1 71 ? -7.504 0.922 23.609 1 84.56 71 ASN A C 1
ATOM 576 O O . ASN A 1 71 ? -7.996 1.024 24.734 1 84.56 71 ASN A O 1
ATOM 580 N N . SER A 1 72 ? -7.059 1.913 22.969 1 86.31 72 SER A N 1
ATOM 581 C CA . SER A 1 72 ? -7.023 3.256 23.547 1 86.31 72 SER A CA 1
ATOM 582 C C . SER A 1 72 ? -8.242 4.07 23.125 1 86.31 72 SER A C 1
ATOM 584 O O . SER A 1 72 ? -8.938 3.705 22.172 1 86.31 72 SER A O 1
ATOM 586 N N . ARG A 1 73 ? -8.508 5.121 23.906 1 88.56 73 ARG A N 1
ATOM 587 C CA . ARG A 1 73 ? -9.625 6.008 23.578 1 88.56 73 ARG A CA 1
ATOM 588 C C . ARG A 1 73 ? -9.289 6.902 22.391 1 88.56 73 ARG A C 1
ATOM 590 O O . ARG A 1 73 ? -8.289 7.625 22.422 1 88.56 73 ARG A O 1
ATOM 597 N N . PRO A 1 74 ? -10.117 6.832 21.406 1 92.12 74 PRO A N 1
ATOM 598 C CA . PRO A 1 74 ? -9.852 7.723 20.281 1 92.12 74 PRO A CA 1
ATOM 599 C C . PRO A 1 74 ? -10.172 9.18 20.594 1 92.12 74 PRO A C 1
ATOM 601 O O . PRO A 1 74 ? -10.914 9.469 21.531 1 92.12 74 PRO A O 1
ATOM 604 N N . ALA A 1 75 ? -9.5 10.039 19.844 1 93.25 75 ALA A N 1
ATOM 605 C CA . ALA A 1 75 ? -9.773 11.469 19.953 1 93.25 75 ALA A CA 1
ATOM 606 C C . ALA A 1 75 ? -11.188 11.789 19.484 1 93.25 75 ALA A C 1
ATOM 608 O O . ALA A 1 75 ? -11.742 11.086 18.625 1 93.25 75 ALA A O 1
ATOM 609 N N . LYS A 1 76 ? -11.656 12.828 20.078 1 93.44 76 LYS A N 1
ATOM 610 C CA . LYS A 1 76 ? -12.922 13.352 19.562 1 93.44 76 LYS A CA 1
ATOM 611 C C . LYS A 1 76 ? -12.719 14.07 18.234 1 93.44 76 LYS A C 1
ATOM 613 O O . LYS A 1 76 ? -11.898 14.984 18.141 1 93.44 76 LYS A O 1
ATOM 618 N N . ILE A 1 77 ? -13.438 13.695 17.266 1 95.69 77 ILE A N 1
ATOM 619 C CA . ILE A 1 77 ? -13.375 14.328 15.953 1 95.69 77 ILE A CA 1
ATOM 620 C C . ILE A 1 77 ? -14.422 15.43 15.859 1 95.69 77 ILE A C 1
ATOM 622 O O . ILE A 1 77 ? -15.609 15.195 16.078 1 95.69 77 ILE A O 1
ATOM 626 N N . LYS A 1 78 ? -14.008 16.578 15.57 1 97.12 78 LYS A N 1
ATOM 627 C CA . LYS A 1 78 ? -14.898 17.734 15.469 1 97.12 78 LYS A CA 1
ATOM 628 C C . LYS A 1 78 ? -15.5 17.844 14.07 1 97.12 78 LYS A C 1
ATOM 630 O O . LYS A 1 78 ? -16.672 18.172 13.914 1 97.12 78 LYS A O 1
ATOM 635 N N . LYS A 1 79 ? -14.648 17.578 13.133 1 97.12 79 LYS A N 1
ATOM 636 C CA . LYS A 1 79 ? -15.062 17.766 11.75 1 97.12 79 LYS A CA 1
ATOM 637 C C . LYS A 1 79 ? -14.258 16.859 10.812 1 97.12 79 LYS A C 1
ATOM 639 O O . LYS A 1 79 ? -13.055 16.688 10.992 1 97.12 79 LYS A O 1
ATOM 644 N N . ILE A 1 80 ? -14.969 16.281 9.898 1 97 80 ILE A N 1
ATOM 645 C CA . ILE A 1 80 ? -14.328 15.562 8.805 1 97 80 ILE A CA 1
ATOM 646 C C . ILE A 1 80 ? -14.719 16.188 7.469 1 97 80 ILE A C 1
ATOM 648 O O . ILE A 1 80 ? -15.898 16.344 7.168 1 97 80 ILE A O 1
ATOM 652 N N . GLU A 1 81 ? -13.766 16.562 6.785 1 97.88 81 GLU A N 1
ATOM 653 C CA . GLU A 1 81 ? -13.977 17.062 5.43 1 97.88 81 GLU A CA 1
ATOM 654 C C . GLU A 1 81 ? -13.445 16.078 4.391 1 97.88 81 GLU A C 1
ATOM 656 O O . GLU A 1 81 ? -12.25 15.773 4.375 1 97.88 81 GLU A O 1
ATOM 661 N N . ILE A 1 82 ? -14.312 15.625 3.574 1 97 82 ILE A N 1
ATOM 662 C CA . ILE A 1 82 ? -13.914 14.742 2.486 1 97 82 ILE A CA 1
ATOM 663 C C . ILE A 1 82 ? -13.438 15.57 1.296 1 97 82 ILE A C 1
ATOM 665 O O . ILE A 1 82 ? -14.227 16.266 0.66 1 97 82 ILE A O 1
ATOM 669 N N . MET A 1 83 ? -12.18 15.461 1.054 1 97.12 83 MET A N 1
ATOM 670 C CA . MET A 1 83 ? -11.625 16.219 -0.068 1 97.12 83 MET A CA 1
ATOM 671 C C . MET A 1 83 ? -11.688 15.398 -1.354 1 97.12 83 MET A C 1
ATOM 673 O O . MET A 1 83 ? -12.023 15.93 -2.414 1 97.12 83 MET A O 1
ATOM 677 N N . GLU A 1 84 ? -11.281 14.242 -1.351 1 96.62 84 GLU A N 1
ATOM 678 C CA . GLU A 1 84 ? -11.273 13.289 -2.451 1 96.62 84 GLU A CA 1
ATOM 679 C C . GLU A 1 84 ? -11.594 11.875 -1.961 1 96.62 84 GLU A C 1
ATOM 681 O O . GLU A 1 84 ? -11.117 11.453 -0.907 1 96.62 84 GLU A O 1
ATOM 686 N N . GLU A 1 85 ? -12.352 11.195 -2.721 1 97.12 85 GLU A N 1
ATOM 687 C CA . GLU A 1 85 ? -12.633 9.805 -2.398 1 97.12 85 GLU A CA 1
ATOM 688 C C . GLU A 1 85 ? -11.727 8.859 -3.188 1 97.12 85 GLU A C 1
ATOM 690 O O . GLU A 1 85 ? -11.445 9.102 -4.363 1 97.12 85 GLU A O 1
ATOM 695 N N . PRO A 1 86 ? -11.227 7.918 -2.506 1 97.56 86 PRO A N 1
ATOM 696 C CA . PRO A 1 86 ? -10.344 6.98 -3.203 1 97.56 86 PRO A CA 1
ATOM 697 C C . PRO A 1 86 ? -11.094 6.086 -4.188 1 97.56 86 PRO A C 1
ATOM 699 O O . PRO A 1 86 ? -12.227 5.676 -3.916 1 97.56 86 PRO A O 1
ATOM 702 N N . LYS A 1 87 ? -10.414 5.746 -5.215 1 97.69 87 LYS A N 1
ATOM 703 C CA . LYS A 1 87 ? -10.992 4.895 -6.25 1 97.69 87 LYS A CA 1
ATOM 704 C C . LYS A 1 87 ? -9.898 4.254 -7.105 1 97.69 87 LYS A C 1
ATOM 706 O O . LYS A 1 87 ? -8.789 4.773 -7.191 1 97.69 87 LYS A O 1
ATOM 711 N N . ILE A 1 88 ? -10.219 3.121 -7.633 1 96.75 88 ILE A N 1
ATOM 712 C CA . ILE A 1 88 ? -9.359 2.439 -8.594 1 96.75 88 ILE A CA 1
ATOM 713 C C . ILE A 1 88 ? -10.156 2.092 -9.844 1 96.75 88 ILE A C 1
ATOM 715 O O . ILE A 1 88 ? -11.258 1.545 -9.758 1 96.75 88 ILE A O 1
ATOM 719 N N . ASP A 1 89 ? -9.648 2.469 -10.984 1 97.06 89 ASP A N 1
ATOM 720 C CA . ASP A 1 89 ? -10.172 1.984 -12.258 1 97.06 89 ASP A CA 1
ATOM 721 C C . ASP A 1 89 ? -9.336 0.832 -12.797 1 97.06 89 ASP A C 1
ATOM 723 O O . ASP A 1 89 ? -8.125 0.975 -12.984 1 97.06 89 ASP A O 1
ATOM 727 N N . VAL A 1 90 ? -10.008 -0.245 -13.023 1 95.81 90 VAL A N 1
ATOM 728 C CA . VAL A 1 90 ? -9.273 -1.423 -13.469 1 95.81 90 VAL A CA 1
ATOM 729 C C . VAL A 1 90 ? -10.008 -2.086 -14.633 1 95.81 90 VAL A C 1
ATOM 731 O O . VAL A 1 90 ? -11.234 -2.043 -14.703 1 95.81 90 VAL A O 1
ATOM 734 N N . ARG A 1 91 ? -9.266 -2.639 -15.531 1 96.19 91 ARG A N 1
ATOM 735 C CA . ARG A 1 91 ? -9.82 -3.414 -16.641 1 96.19 91 ARG A CA 1
ATOM 736 C C . ARG A 1 91 ? -9.594 -4.906 -16.422 1 96.19 91 ARG A C 1
ATOM 738 O O . ARG A 1 91 ? -8.469 -5.34 -16.156 1 96.19 91 ARG A O 1
ATOM 745 N N . VAL A 1 92 ? -10.648 -5.57 -16.375 1 93.75 92 VAL A N 1
ATOM 746 C CA . VAL A 1 92 ? -10.633 -7.027 -16.266 1 93.75 92 VAL A CA 1
ATOM 747 C C . VAL A 1 92 ? -11.414 -7.648 -17.422 1 93.75 92 VAL A C 1
ATOM 749 O O . VAL A 1 92 ? -12.586 -7.336 -17.625 1 93.75 92 VAL A O 1
ATOM 752 N N . ASP A 1 93 ? -10.82 -8.531 -18.141 1 91.25 93 ASP A N 1
ATOM 753 C CA . ASP A 1 93 ? -11.461 -9.18 -19.281 1 91.25 93 ASP A CA 1
ATOM 754 C C . ASP A 1 93 ? -12.133 -8.148 -20.188 1 91.25 93 ASP A C 1
ATOM 756 O O . ASP A 1 93 ? -13.305 -8.297 -20.547 1 91.25 93 ASP A O 1
ATOM 760 N N . ASN A 1 94 ? -11.531 -7.059 -20.469 1 88.81 94 ASN A N 1
ATOM 761 C CA . ASN A 1 94 ? -11.93 -5.992 -21.375 1 88.81 94 ASN A CA 1
ATOM 762 C C . ASN A 1 94 ? -13.117 -5.203 -20.828 1 88.81 94 ASN A C 1
ATOM 764 O O . ASN A 1 94 ? -13.789 -4.492 -21.578 1 88.81 94 ASN A O 1
ATOM 768 N N . ARG A 1 95 ? -13.414 -5.457 -19.641 1 93.69 95 ARG A N 1
ATOM 769 C CA . ARG A 1 95 ? -14.438 -4.672 -18.953 1 93.69 95 ARG A CA 1
ATOM 770 C C . ARG A 1 95 ? -13.812 -3.711 -17.953 1 93.69 95 ARG A C 1
ATOM 772 O O . ARG A 1 95 ? -12.875 -4.078 -17.234 1 93.69 95 ARG A O 1
ATOM 779 N N . LEU A 1 96 ? -14.32 -2.562 -17.969 1 96.19 96 LEU A N 1
ATOM 780 C CA . LEU A 1 96 ? -13.844 -1.551 -17.047 1 96.19 96 LEU A CA 1
ATOM 781 C C . LEU A 1 96 ? -14.633 -1.599 -15.742 1 96.19 96 LEU A C 1
ATOM 783 O O . LEU A 1 96 ? -15.867 -1.617 -15.758 1 96.19 96 LEU A O 1
ATOM 787 N N . PHE A 1 97 ? -13.961 -1.682 -14.617 1 96.56 97 PHE A N 1
ATOM 788 C CA . PHE A 1 97 ? -14.555 -1.628 -13.289 1 96.56 97 PHE A CA 1
ATOM 789 C C . PHE A 1 97 ? -14.078 -0.4 -12.523 1 96.56 97 PHE A C 1
ATOM 791 O O . PHE A 1 97 ? -12.883 -0.089 -12.531 1 96.56 97 PHE A O 1
ATOM 798 N N . GLU A 1 98 ? -14.945 0.212 -12 1 97.19 98 GLU A N 1
ATOM 799 C CA . GLU A 1 98 ? -14.641 1.269 -11.039 1 97.19 98 GLU A CA 1
ATOM 800 C C . GLU A 1 98 ? -14.805 0.773 -9.602 1 97.19 98 GLU A C 1
ATOM 802 O O . GLU A 1 98 ? -15.914 0.458 -9.172 1 97.19 98 GLU A O 1
ATOM 807 N N . ILE A 1 99 ? -13.711 0.746 -8.93 1 97.44 99 ILE A N 1
ATOM 808 C CA . ILE A 1 99 ? -13.711 0.276 -7.551 1 97.44 99 ILE A CA 1
ATOM 809 C C . ILE A 1 99 ? -13.727 1.471 -6.598 1 97.44 99 ILE A C 1
ATOM 811 O O . ILE A 1 99 ? -12.766 2.244 -6.551 1 97.44 99 ILE A O 1
ATOM 815 N N . LEU A 1 100 ? -14.75 1.564 -5.852 1 97.81 100 LEU A N 1
ATOM 816 C CA . LEU A 1 100 ? -14.875 2.645 -4.875 1 97.81 100 LEU A CA 1
ATOM 817 C C . LEU A 1 100 ? -14.5 2.162 -3.48 1 97.81 100 LEU A C 1
ATOM 819 O O . LEU A 1 100 ? -14.945 1.097 -3.045 1 97.81 100 LEU A O 1
ATOM 823 N N . ILE A 1 101 ? -13.656 2.904 -2.902 1 97.69 101 ILE A N 1
ATOM 824 C CA . ILE A 1 101 ? -13.281 2.625 -1.519 1 97.69 101 ILE A CA 1
ATOM 825 C C . ILE A 1 101 ? -14.008 3.59 -0.585 1 97.69 101 ILE A C 1
ATOM 827 O O . ILE A 1 101 ? -13.625 4.754 -0.463 1 97.69 101 ILE A O 1
ATOM 831 N N . ASN A 1 102 ? -15.016 3.08 0.079 1 97.44 102 ASN A N 1
ATOM 832 C CA . ASN A 1 102 ? -15.805 3.92 0.97 1 97.44 102 ASN A CA 1
ATOM 833 C C . ASN A 1 102 ? -15.305 3.846 2.408 1 97.44 102 ASN A C 1
ATOM 835 O O . ASN A 1 102 ? -15.234 2.764 2.992 1 97.44 102 ASN A O 1
ATOM 839 N N . VAL A 1 103 ? -14.984 4.957 2.871 1 97.06 103 VAL A N 1
ATOM 840 C CA . VAL A 1 103 ? -14.539 5.023 4.258 1 97.06 103 VAL A CA 1
ATOM 841 C C . VAL A 1 103 ? -15.742 4.977 5.191 1 97.06 103 VAL A C 1
ATOM 843 O O . VAL A 1 103 ? -16.656 5.801 5.082 1 97.06 103 VAL A O 1
ATOM 846 N N . THR A 1 104 ? -15.734 3.992 6.141 1 96.94 104 THR A N 1
ATOM 847 C CA . THR A 1 104 ? -16.875 3.82 7.039 1 96.94 104 THR A CA 1
ATOM 848 C C . THR A 1 104 ? -16.562 4.375 8.422 1 96.94 104 THR A C 1
ATOM 850 O O . THR A 1 104 ? -17.469 4.734 9.18 1 96.94 104 THR A O 1
ATOM 853 N N . ASN A 1 105 ? -15.336 4.391 8.758 1 95.88 105 ASN A N 1
ATOM 854 C CA . ASN A 1 105 ? -14.945 4.902 10.07 1 95.88 105 ASN A CA 1
ATOM 855 C C . ASN A 1 105 ? -13.516 5.422 10.07 1 95.88 105 ASN A C 1
ATOM 857 O O . ASN A 1 105 ? -12.648 4.875 9.383 1 95.88 105 ASN A O 1
ATOM 861 N N . ILE A 1 106 ? -13.258 6.453 10.766 1 96.81 106 ILE A N 1
ATOM 862 C CA . ILE A 1 106 ? -11.938 6.996 11.039 1 96.81 106 ILE A CA 1
ATOM 863 C C . ILE A 1 106 ? -11.758 7.164 12.547 1 96.81 106 ILE A C 1
ATOM 865 O O . ILE A 1 106 ? -12.578 7.793 13.211 1 96.81 106 ILE A O 1
ATOM 869 N N . SER A 1 107 ? -10.703 6.57 13.062 1 96.12 107 SER A N 1
ATOM 870 C CA . SER A 1 107 ? -10.344 6.758 14.461 1 96.12 107 SER A CA 1
ATOM 871 C C . SER A 1 107 ? -8.938 7.316 14.609 1 96.12 107 SER A C 1
ATOM 873 O O . SER A 1 107 ? -8.008 6.848 13.945 1 96.12 107 SER A O 1
ATOM 875 N N . ILE A 1 108 ? -8.828 8.258 15.414 1 96.44 108 ILE A N 1
ATOM 876 C CA . ILE A 1 108 ? -7.547 8.914 15.648 1 96.44 108 ILE A CA 1
ATOM 877 C C . ILE A 1 108 ? -7.105 8.688 17.094 1 96.44 108 ILE A C 1
ATOM 879 O O . ILE A 1 108 ? -7.887 8.898 18.016 1 96.44 108 ILE A O 1
ATOM 883 N N . TYR A 1 109 ? -5.93 8.312 17.297 1 95.69 109 TYR A N 1
ATOM 884 C CA . TYR A 1 109 ? -5.371 8.062 18.609 1 95.69 109 TYR A CA 1
ATOM 885 C C . TYR A 1 109 ? -4.176 8.969 18.875 1 95.69 109 TYR A C 1
ATOM 887 O O . TYR A 1 109 ? -3.033 8.594 18.609 1 95.69 109 TYR A O 1
ATOM 895 N N . PRO A 1 110 ? -4.402 10.07 19.422 1 93.12 110 PRO A N 1
ATOM 896 C CA . PRO A 1 110 ? -3.385 11.125 19.5 1 93.12 110 PRO A CA 1
ATOM 897 C C . PRO A 1 110 ? -2.281 10.805 20.516 1 93.12 110 PRO A C 1
ATOM 899 O O . PRO A 1 110 ? -1.218 11.43 20.484 1 93.12 110 PRO A O 1
ATOM 902 N N . GLU A 1 111 ? -2.525 9.875 21.406 1 92.5 111 GLU A N 1
ATOM 903 C CA . GLU A 1 111 ? -1.513 9.516 22.391 1 92.5 111 GLU A CA 1
ATOM 904 C C . GLU A 1 111 ? -0.364 8.742 21.75 1 92.5 111 GLU A C 1
ATOM 906 O O . GLU A 1 111 ? 0.734 8.672 22.312 1 92.5 111 GLU A O 1
ATOM 911 N N . TYR A 1 112 ? -0.611 8.156 20.688 1 94.69 112 TYR A N 1
ATOM 912 C CA . TYR A 1 112 ? 0.396 7.406 19.953 1 94.69 112 TYR A CA 1
ATOM 913 C C . TYR A 1 112 ? 0.812 8.156 18.688 1 94.69 112 TYR A C 1
ATOM 915 O O . TYR A 1 112 ? 0.023 8.914 18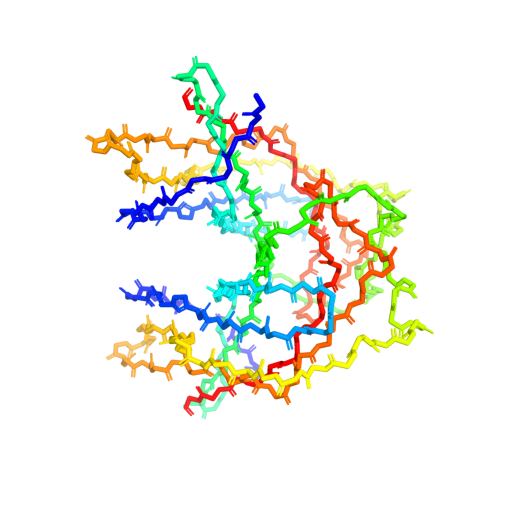.109 1 94.69 112 TYR A O 1
ATOM 923 N N . ARG A 1 113 ? 2.057 7.938 18.328 1 94.81 113 ARG A N 1
ATOM 924 C CA . ARG A 1 113 ? 2.602 8.664 17.188 1 94.81 113 ARG A CA 1
ATOM 925 C C . ARG A 1 113 ? 3.375 7.734 16.266 1 94.81 113 ARG A C 1
ATOM 927 O O . ARG A 1 113 ? 3.979 6.762 16.719 1 94.81 113 ARG A O 1
ATOM 934 N N . ASP A 1 114 ? 3.299 8.07 15.008 1 93 114 ASP A N 1
ATOM 935 C CA . ASP A 1 114 ? 4.195 7.383 14.086 1 93 114 ASP A CA 1
ATOM 936 C C . ASP A 1 114 ? 5.602 7.973 14.148 1 93 114 ASP A C 1
ATOM 938 O O . ASP A 1 114 ? 5.852 8.93 14.883 1 93 114 ASP A O 1
ATOM 942 N N . PRO A 1 115 ? 6.578 7.34 13.336 1 90.5 115 PRO A N 1
ATOM 943 C CA . PRO A 1 115 ? 7.973 7.777 13.43 1 90.5 115 PRO A CA 1
ATOM 944 C C . PRO A 1 115 ? 8.172 9.219 12.977 1 90.5 115 PRO A C 1
ATOM 946 O O . PRO A 1 115 ? 9.227 9.805 13.219 1 90.5 115 PRO A O 1
ATOM 949 N N . TYR A 1 116 ? 7.148 9.812 12.414 1 90.5 116 TYR A N 1
ATOM 950 C CA . TYR A 1 116 ? 7.293 11.156 11.867 1 90.5 116 TYR A CA 1
ATOM 951 C C . TYR A 1 116 ? 6.52 12.164 12.711 1 90.5 116 TYR A C 1
ATOM 953 O O . TYR A 1 116 ? 6.465 13.352 12.367 1 90.5 116 TYR A O 1
ATOM 961 N N . GLY A 1 117 ? 5.883 11.648 13.789 1 93.94 117 GLY A N 1
ATOM 962 C CA . GLY A 1 117 ? 5.25 12.555 14.734 1 93.94 117 GLY A CA 1
ATOM 963 C C . GLY A 1 117 ? 3.752 12.68 14.531 1 93.94 117 GLY A C 1
ATOM 964 O O . GLY A 1 117 ? 3.086 13.438 15.234 1 93.94 117 GLY A O 1
ATOM 965 N N . SER A 1 118 ? 3.188 11.992 13.594 1 95.62 118 SER A N 1
ATOM 966 C CA . SER A 1 118 ? 1.748 12.023 13.359 1 95.62 118 SER A CA 1
ATOM 967 C C . SER A 1 118 ? 1.019 11.047 14.266 1 95.62 118 SER A C 1
ATOM 969 O O . SER A 1 118 ? 1.591 10.039 14.688 1 95.62 118 SER A O 1
ATOM 971 N N . PRO A 1 119 ? -0.21 11.391 14.625 1 96.12 119 PRO A N 1
ATOM 972 C CA . PRO A 1 119 ? -0.967 10.445 15.445 1 96.12 119 PRO A CA 1
ATOM 973 C C . PRO A 1 119 ? -1.269 9.133 14.719 1 96.12 119 PRO A C 1
ATOM 975 O O . PRO A 1 119 ? -1.243 9.094 13.484 1 96.12 119 PRO A O 1
ATOM 978 N N . CYS A 1 120 ? -1.556 8.094 15.5 1 96.62 120 CYS A N 1
ATOM 979 C CA . CYS A 1 120 ? -2.02 6.852 14.898 1 96.62 120 CYS A CA 1
ATOM 980 C C . CYS A 1 120 ? -3.467 6.973 14.438 1 96.62 120 CYS A C 1
ATOM 982 O O . CYS A 1 120 ? -4.297 7.562 15.133 1 96.62 120 CYS A O 1
ATOM 984 N N . VA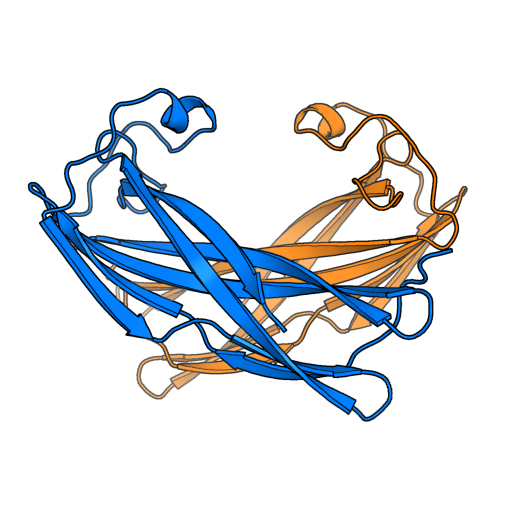L A 1 121 ? -3.719 6.48 13.281 1 96.5 121 VAL A N 1
ATOM 985 C CA . VAL A 1 121 ? -5.051 6.562 12.695 1 96.5 121 VAL A CA 1
ATOM 986 C C . VAL A 1 121 ? -5.477 5.184 12.188 1 96.5 121 VAL A C 1
ATOM 988 O O . VAL A 1 121 ? -4.68 4.461 11.586 1 96.5 121 VAL A O 1
ATOM 991 N N . THR A 1 122 ? -6.641 4.82 12.539 1 95.88 122 THR A N 1
ATOM 992 C CA . THR A 1 122 ? -7.254 3.635 11.953 1 95.88 122 THR A CA 1
ATOM 993 C C . THR A 1 122 ? -8.414 4.02 11.039 1 95.88 122 THR A C 1
ATOM 995 O O . THR A 1 122 ? -9.227 4.875 11.383 1 95.88 122 THR A O 1
ATOM 998 N N . VAL A 1 123 ? -8.422 3.453 9.852 1 96.5 123 VAL A N 1
ATOM 999 C CA . VAL A 1 123 ? -9.477 3.709 8.883 1 96.5 123 VAL A CA 1
ATOM 1000 C C . VAL A 1 123 ? -10.148 2.395 8.484 1 96.5 123 VAL A C 1
ATOM 1002 O O . VAL A 1 123 ? -9.469 1.435 8.109 1 96.5 123 VAL A O 1
ATOM 1005 N N . SER A 1 124 ? -11.445 2.332 8.633 1 96.44 124 SER A N 1
ATOM 1006 C CA . SER A 1 124 ? -12.227 1.216 8.117 1 96.44 124 SER A CA 1
ATOM 1007 C C . SER A 1 124 ? -12.875 1.565 6.785 1 96.44 124 SER A C 1
ATOM 1009 O O . SER A 1 124 ? -13.383 2.676 6.605 1 96.44 124 SER A O 1
ATOM 1011 N N . THR A 1 125 ? -12.828 0.594 5.891 1 97.25 125 THR A N 1
ATOM 1012 C CA . THR A 1 125 ? -13.352 0.856 4.555 1 97.25 125 THR A CA 1
ATOM 1013 C C . THR A 1 125 ? -14.203 -0.314 4.07 1 97.25 125 THR A C 1
ATOM 1015 O O . THR A 1 125 ? -14.117 -1.417 4.617 1 97.25 125 THR A O 1
ATOM 1018 N N . VAL A 1 126 ? -15.055 -0.073 3.107 1 97.06 126 VAL A N 1
ATOM 1019 C CA . VAL A 1 126 ? -15.758 -1.082 2.322 1 97.06 126 VAL A CA 1
ATOM 1020 C C . VAL A 1 126 ? -15.484 -0.858 0.835 1 97.06 126 VAL A C 1
ATOM 1022 O O . VAL A 1 126 ? -15.352 0.283 0.387 1 97.06 126 VAL A O 1
ATOM 1025 N N . ILE A 1 127 ? -15.328 -1.92 0.18 1 96.38 127 ILE A N 1
ATOM 1026 C CA . ILE A 1 127 ? -15.062 -1.883 -1.254 1 96.38 127 ILE A CA 1
ATOM 1027 C C . ILE A 1 127 ? -16.375 -2.064 -2.027 1 96.38 127 ILE A C 1
ATOM 1029 O O . ILE A 1 127 ? -17.109 -3.021 -1.788 1 96.38 127 ILE A O 1
ATOM 1033 N N . LEU A 1 128 ? -16.594 -1.05 -2.969 1 95.44 128 LEU A N 1
ATOM 1034 C CA . LEU A 1 128 ? -17.797 -1.117 -3.791 1 95.44 128 LEU A CA 1
ATOM 1035 C C . LEU A 1 128 ? -17.438 -1.096 -5.273 1 95.44 128 LEU A C 1
ATOM 1037 O O . LEU A 1 128 ? -16.531 -0.372 -5.688 1 95.44 128 LEU A O 1
ATOM 1041 N N . TYR A 1 129 ? -18.172 -1.98 -6.082 1 93.06 129 TYR A N 1
ATOM 1042 C CA . TYR A 1 129 ? -17.984 -1.997 -7.527 1 93.06 129 TYR A CA 1
ATOM 1043 C C . TYR A 1 129 ? -19.203 -2.576 -8.234 1 93.06 129 TYR A C 1
ATOM 1045 O O . TYR A 1 129 ? -20.016 -3.27 -7.625 1 93.06 129 TYR A O 1
ATOM 1053 N N . MET B 1 1 ? 15.109 22.016 9.992 1 68.25 1 MET B N 1
ATOM 1054 C CA . MET B 1 1 ? 14.156 20.969 10.367 1 68.25 1 MET B CA 1
ATOM 1055 C C . MET B 1 1 ? 13.508 20.359 9.141 1 68.25 1 MET B C 1
ATOM 1057 O O . MET B 1 1 ? 13.336 21.031 8.117 1 68.25 1 MET B O 1
ATOM 1061 N N . SER B 1 2 ? 13.367 19.031 9.086 1 80 2 SER B N 1
ATOM 1062 C CA . SER B 1 2 ? 12.758 18.359 7.945 1 80 2 SER B CA 1
ATOM 1063 C C . SER B 1 2 ? 11.289 18.734 7.801 1 80 2 SER B C 1
ATOM 1065 O O . SER B 1 2 ? 10.57 18.844 8.797 1 80 2 SER B O 1
ATOM 1067 N N . GLU B 1 3 ? 10.93 19.25 6.645 1 86.12 3 GLU B N 1
ATOM 1068 C CA . GLU B 1 3 ? 9.547 19.625 6.352 1 86.12 3 GLU B CA 1
ATOM 1069 C C . GLU B 1 3 ? 8.898 18.625 5.398 1 86.12 3 GLU B C 1
ATOM 1071 O O . GLU B 1 3 ? 9.547 18.109 4.48 1 86.12 3 GLU B O 1
ATOM 1076 N N . ILE B 1 4 ? 7.711 18.312 5.727 1 86.75 4 ILE B N 1
ATOM 1077 C CA . ILE B 1 4 ? 6.93 17.5 4.797 1 86.75 4 ILE B CA 1
ATOM 1078 C C . ILE B 1 4 ? 6.441 18.375 3.639 1 86.75 4 ILE B C 1
ATOM 1080 O O . ILE B 1 4 ? 5.895 19.453 3.854 1 86.75 4 ILE B O 1
ATOM 1084 N N . ILE B 1 5 ? 6.664 17.828 2.422 1 90.06 5 ILE B N 1
ATOM 1085 C CA . ILE B 1 5 ? 6.297 18.656 1.285 1 90.06 5 ILE B CA 1
ATOM 1086 C C . ILE B 1 5 ? 5.387 17.875 0.34 1 90.06 5 ILE B C 1
ATOM 1088 O O . ILE B 1 5 ? 5.367 16.656 0.365 1 90.06 5 ILE B O 1
ATOM 1092 N N . SER B 1 6 ? 4.664 18.625 -0.456 1 89.69 6 SER B N 1
ATOM 1093 C CA . SER B 1 6 ? 3.754 18.062 -1.439 1 89.69 6 SER B CA 1
ATOM 1094 C C . SER B 1 6 ? 4.512 17.516 -2.643 1 89.69 6 SER B C 1
ATOM 1096 O O . SER B 1 6 ? 5.641 17.922 -2.914 1 89.69 6 SER B O 1
ATOM 1098 N N . TYR B 1 7 ? 3.908 16.609 -3.219 1 92.88 7 TYR B N 1
ATOM 1099 C CA . TYR B 1 7 ? 4.469 16.016 -4.422 1 92.88 7 TYR B CA 1
ATOM 1100 C C . TYR B 1 7 ? 3.373 15.68 -5.426 1 92.88 7 TYR B C 1
ATOM 1102 O O . TYR B 1 7 ? 2.186 15.711 -5.094 1 92.88 7 TYR B O 1
ATOM 1110 N N . PHE B 1 8 ? 3.805 15.5 -6.672 1 92 8 PHE B N 1
ATOM 1111 C CA . PHE B 1 8 ? 2.92 15.031 -7.734 1 92 8 PHE B CA 1
ATOM 1112 C C . PHE B 1 8 ? 3.381 13.68 -8.266 1 92 8 PHE B C 1
ATOM 1114 O O . PHE B 1 8 ? 4.52 13.539 -8.711 1 92 8 PHE B O 1
ATOM 1121 N N . LEU B 1 9 ? 2.479 12.703 -8.047 1 90.88 9 LEU B N 1
ATOM 1122 C CA . LEU B 1 9 ? 2.783 11.359 -8.539 1 90.88 9 LEU B CA 1
ATOM 1123 C C . LEU B 1 9 ? 2.658 11.297 -10.055 1 90.88 9 LEU B C 1
ATOM 1125 O O . LEU B 1 9 ? 1.578 11.523 -10.602 1 90.88 9 LEU B O 1
ATOM 1129 N N . GLU B 1 10 ? 3.736 10.93 -10.75 1 90.75 10 GLU B N 1
ATOM 1130 C CA . GLU B 1 10 ? 3.715 10.883 -12.211 1 90.75 10 GLU B CA 1
ATOM 1131 C C . GLU B 1 10 ? 3.445 9.461 -12.711 1 90.75 10 GLU B C 1
ATOM 1133 O O . GLU B 1 10 ? 2.688 9.266 -13.664 1 90.75 10 GLU B O 1
ATOM 1138 N N . ASN B 1 11 ? 4.156 8.594 -12.07 1 91.12 11 ASN B N 1
ATOM 1139 C CA . ASN B 1 11 ? 4.043 7.211 -12.516 1 91.12 11 ASN B CA 1
ATOM 1140 C C . ASN B 1 11 ? 4.383 6.23 -11.398 1 91.12 11 ASN B C 1
ATOM 1142 O O . ASN B 1 11 ? 5.223 6.527 -10.539 1 91.12 11 ASN B O 1
ATOM 1146 N N . ILE B 1 12 ? 3.689 5.137 -11.359 1 93.38 12 ILE B N 1
ATOM 1147 C CA . ILE B 1 12 ? 4.012 4.02 -10.477 1 93.38 12 ILE B CA 1
ATOM 1148 C C . ILE B 1 12 ? 4.176 2.742 -11.297 1 93.38 12 ILE B C 1
ATOM 1150 O O . ILE B 1 12 ? 3.303 2.395 -12.102 1 93.38 12 ILE B O 1
ATOM 1154 N N . LYS B 1 13 ? 5.281 2.111 -11.125 1 94.44 13 LYS B N 1
ATOM 1155 C CA . LYS B 1 13 ? 5.527 0.814 -11.75 1 94.44 13 LYS B CA 1
ATOM 1156 C C . LYS B 1 13 ? 5.668 -0.281 -10.695 1 94.44 13 LYS B C 1
ATOM 1158 O O . LYS B 1 13 ? 6.52 -0.19 -9.805 1 94.44 13 LYS B O 1
ATOM 1163 N N . GLU B 1 14 ? 4.848 -1.258 -10.82 1 95.44 14 GLU B N 1
ATOM 1164 C CA . GLU B 1 14 ? 4.93 -2.4 -9.914 1 95.44 14 GLU B CA 1
ATOM 1165 C C . GLU B 1 14 ? 6.156 -3.256 -10.219 1 95.44 14 GLU B C 1
ATOM 1167 O O . GLU B 1 14 ? 6.629 -3.289 -11.359 1 95.44 14 GLU B O 1
ATOM 1172 N N . GLY B 1 15 ? 6.668 -3.842 -9.125 1 96.69 15 GLY B N 1
ATOM 1173 C CA . GLY B 1 15 ? 7.672 -4.875 -9.305 1 96.69 15 GLY B CA 1
ATOM 1174 C C . GLY B 1 15 ? 7.086 -6.273 -9.383 1 96.69 15 GLY B C 1
ATOM 1175 O O . GLY B 1 15 ? 6.141 -6.598 -8.664 1 96.69 15 GLY B O 1
ATOM 1176 N N . LYS B 1 16 ? 7.633 -7.094 -10.25 1 97.5 16 LYS B N 1
ATOM 1177 C CA . LYS B 1 16 ? 7.176 -8.469 -10.398 1 97.5 16 LYS B CA 1
ATOM 1178 C C . LYS B 1 16 ? 8.352 -9.445 -10.367 1 97.5 16 LYS B C 1
ATOM 1180 O O . LYS B 1 16 ? 9.32 -9.281 -11.117 1 97.5 16 LYS B O 1
ATOM 1185 N N . TYR B 1 17 ? 8.242 -10.406 -9.531 1 97.94 17 TYR B N 1
ATOM 1186 C CA . TYR B 1 17 ? 9.281 -11.414 -9.336 1 97.94 17 TYR B CA 1
ATOM 1187 C C . TYR B 1 17 ? 8.695 -12.82 -9.391 1 97.94 17 TYR B C 1
ATOM 1189 O O . TYR B 1 17 ? 7.715 -13.117 -8.695 1 97.94 17 TYR B O 1
ATOM 1197 N N . ARG B 1 18 ? 9.281 -13.617 -10.164 1 98.19 18 ARG B N 1
ATOM 1198 C CA . ARG B 1 18 ? 8.953 -15.039 -10.148 1 98.19 18 ARG B CA 1
ATOM 1199 C C . ARG B 1 18 ? 9.961 -15.828 -9.32 1 98.19 18 ARG B C 1
ATOM 1201 O O . ARG B 1 18 ? 11.172 -15.727 -9.539 1 98.19 18 ARG B O 1
ATOM 1208 N N . VAL B 1 19 ? 9.445 -16.547 -8.406 1 97.94 19 VAL B N 1
ATOM 1209 C CA . VAL B 1 19 ? 10.328 -17.297 -7.52 1 97.94 19 VAL B CA 1
ATOM 1210 C C . VAL B 1 19 ? 9.969 -18.781 -7.574 1 97.94 19 VAL B C 1
ATOM 1212 O O . VAL B 1 19 ? 8.805 -19.156 -7.41 1 97.94 19 VAL B O 1
ATOM 1215 N N . GLU B 1 20 ? 10.938 -19.531 -7.801 1 97.94 20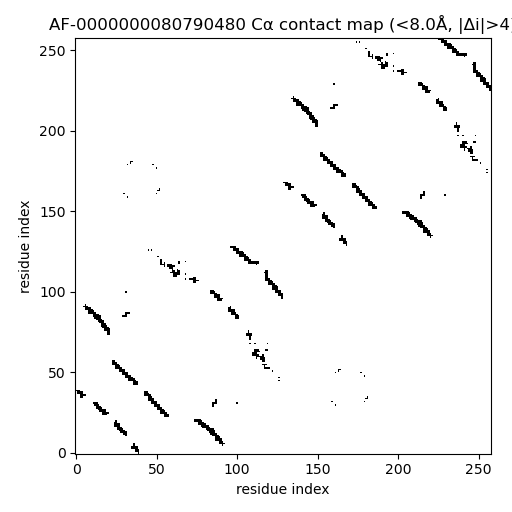 GLU B N 1
ATOM 1216 C CA . GLU B 1 20 ? 10.781 -20.984 -7.773 1 97.94 20 GLU B CA 1
ATOM 1217 C C . GLU B 1 20 ? 11.352 -21.578 -6.492 1 97.94 20 GLU B C 1
ATOM 1219 O O . GLU B 1 20 ? 12.523 -21.359 -6.172 1 97.94 20 GLU B O 1
ATOM 1224 N N . THR B 1 21 ? 10.43 -22.234 -5.793 1 96.56 21 THR B N 1
ATOM 1225 C CA . THR B 1 21 ? 10.891 -23 -4.633 1 96.56 21 THR B CA 1
ATOM 1226 C C . THR B 1 21 ? 10.789 -24.5 -4.891 1 96.56 21 THR B C 1
ATOM 1228 O O . THR B 1 21 ? 10.43 -24.922 -5.992 1 96.56 21 THR B O 1
ATOM 1231 N N . GLU B 1 22 ? 11.172 -25.234 -3.842 1 92.94 22 GLU B N 1
ATOM 1232 C CA . GLU B 1 22 ? 11.055 -26.688 -3.979 1 92.94 22 GLU B CA 1
ATOM 1233 C C . GLU B 1 22 ? 9.586 -27.109 -4.059 1 92.94 22 GLU B C 1
ATOM 1235 O O . GLU B 1 22 ? 9.25 -28.078 -4.746 1 92.94 22 GLU B O 1
ATOM 1240 N N . ASP B 1 23 ? 8.742 -26.328 -3.545 1 90.12 23 ASP B N 1
ATOM 1241 C CA . ASP B 1 23 ? 7.363 -26.766 -3.348 1 90.12 23 ASP B CA 1
ATOM 1242 C C . ASP B 1 23 ? 6.414 -26.078 -4.32 1 90.12 23 ASP B C 1
ATOM 1244 O O . ASP B 1 23 ? 5.398 -26.641 -4.723 1 90.12 23 ASP B O 1
ATOM 1248 N N . GLU B 1 24 ? 6.734 -24.922 -4.633 1 96.12 24 GLU B N 1
ATOM 1249 C CA . GLU B 1 24 ? 5.758 -24.172 -5.426 1 96.12 24 GLU B CA 1
ATOM 1250 C C . GLU B 1 24 ? 6.414 -23.016 -6.168 1 96.12 24 GLU B C 1
ATOM 1252 O O . GLU B 1 24 ? 7.539 -22.641 -5.855 1 96.12 24 GLU B O 1
ATOM 1257 N N . ASN B 1 25 ? 5.789 -22.594 -7.254 1 97.38 25 ASN B N 1
ATOM 1258 C CA . ASN B 1 25 ? 6.133 -21.375 -7.984 1 97.38 25 ASN B CA 1
ATOM 1259 C C . ASN B 1 25 ? 5.324 -20.188 -7.488 1 97.38 25 ASN B C 1
ATOM 1261 O O . ASN B 1 25 ? 4.109 -20.281 -7.297 1 97.38 25 ASN B O 1
ATOM 1265 N N . ILE B 1 26 ? 6.055 -19.109 -7.305 1 97.44 26 ILE B N 1
ATOM 1266 C CA . ILE B 1 26 ? 5.426 -17.969 -6.652 1 97.44 26 ILE B CA 1
ATOM 1267 C C . ILE B 1 26 ? 5.648 -16.703 -7.492 1 97.44 26 ILE B C 1
ATOM 1269 O O . ILE B 1 26 ? 6.75 -16.484 -8 1 97.44 26 ILE B O 1
ATOM 1273 N N . LEU B 1 27 ? 4.59 -16.016 -7.734 1 97.38 27 LEU B N 1
ATOM 1274 C CA . LEU B 1 27 ? 4.684 -14.656 -8.273 1 97.38 27 LEU B CA 1
ATOM 1275 C C . LEU B 1 27 ? 4.531 -13.625 -7.16 1 97.38 27 LEU B C 1
ATOM 1277 O O . LEU B 1 27 ? 3.518 -13.602 -6.457 1 97.38 27 LEU B O 1
ATOM 1281 N N . ILE B 1 28 ? 5.504 -12.859 -6.98 1 97.69 28 ILE B N 1
ATOM 1282 C CA . ILE B 1 28 ? 5.492 -11.766 -6.016 1 97.69 28 ILE B CA 1
ATOM 1283 C C . ILE B 1 28 ? 5.336 -10.43 -6.742 1 97.69 28 ILE B C 1
ATOM 1285 O O . ILE B 1 28 ? 6.105 -10.125 -7.66 1 97.69 28 ILE B O 1
ATOM 1289 N N . VAL B 1 29 ? 4.352 -9.688 -6.367 1 97.25 29 VAL B N 1
ATOM 1290 C CA . VAL B 1 29 ? 4.16 -8.344 -6.914 1 97.25 29 VAL B CA 1
ATOM 1291 C C . VAL B 1 29 ? 4.348 -7.305 -5.816 1 97.25 29 VAL B C 1
ATOM 1293 O O . VAL B 1 29 ? 3.727 -7.395 -4.754 1 97.25 29 VAL B O 1
ATOM 1296 N N . ILE B 1 30 ? 5.23 -6.395 -6.043 1 97.75 30 ILE B N 1
ATOM 1297 C CA . ILE B 1 30 ? 5.488 -5.301 -5.117 1 97.75 30 ILE B CA 1
ATOM 1298 C C . ILE B 1 30 ? 4.809 -4.027 -5.621 1 97.75 30 ILE B C 1
ATOM 1300 O O . ILE B 1 30 ? 5.07 -3.576 -6.734 1 97.75 30 ILE B O 1
ATOM 1304 N N . HIS B 1 31 ? 3.92 -3.504 -4.82 1 97.12 31 HIS B N 1
ATOM 1305 C CA . HIS B 1 31 ? 3.213 -2.26 -5.098 1 97.12 31 HIS B CA 1
ATOM 1306 C C . HIS B 1 31 ? 3.773 -1.108 -4.27 1 97.12 31 HIS B C 1
ATOM 1308 O O . HIS B 1 31 ? 3.396 -0.931 -3.109 1 97.12 31 HIS B O 1
ATOM 1314 N N . PRO B 1 32 ? 4.625 -0.294 -4.867 1 97.25 32 PRO B N 1
ATOM 1315 C CA . PRO B 1 32 ? 5.191 0.8 -4.074 1 97.25 32 PRO B CA 1
ATOM 1316 C C . PRO B 1 32 ? 4.23 1.977 -3.922 1 97.25 32 PRO B C 1
ATOM 1318 O O . PRO B 1 32 ? 3.525 2.33 -4.871 1 97.25 32 PRO B O 1
ATOM 1321 N N . VAL B 1 33 ? 4.199 2.496 -2.752 1 96.75 33 VAL B N 1
ATOM 1322 C CA . VAL B 1 33 ? 3.352 3.641 -2.439 1 96.75 33 VAL B CA 1
ATOM 1323 C C . VAL B 1 33 ? 4.18 4.73 -1.759 1 96.75 33 VAL B C 1
ATOM 1325 O O . VAL B 1 33 ? 4.777 4.496 -0.706 1 96.75 33 VAL B O 1
ATOM 1328 N N . ILE B 1 34 ? 4.211 5.871 -2.318 1 95.75 34 ILE B N 1
ATOM 1329 C CA . ILE B 1 34 ? 4.871 6.988 -1.653 1 95.75 34 ILE B CA 1
ATOM 1330 C C . ILE B 1 34 ? 3.936 7.594 -0.607 1 95.75 34 ILE B C 1
ATOM 1332 O O . ILE B 1 34 ? 2.785 7.926 -0.909 1 95.75 34 ILE B O 1
ATOM 1336 N N . VAL B 1 35 ? 4.449 7.68 0.588 1 95.19 35 VAL B N 1
ATOM 1337 C CA . VAL B 1 35 ? 3.559 8.094 1.668 1 95.19 35 VAL B CA 1
ATOM 1338 C C . VAL B 1 35 ? 3.92 9.508 2.117 1 95.19 35 VAL B C 1
ATOM 1340 O O . VAL B 1 35 ? 3.064 10.242 2.619 1 95.19 35 VAL B O 1
ATOM 1343 N N . LYS B 1 36 ? 5.23 9.859 2.006 1 94.44 36 LYS B N 1
ATOM 1344 C CA . LYS B 1 36 ? 5.688 11.18 2.434 1 94.44 36 LYS B CA 1
ATOM 1345 C C . LYS B 1 36 ? 6.945 11.602 1.675 1 94.44 36 LYS B C 1
ATOM 1347 O O . LYS B 1 36 ? 7.746 10.75 1.274 1 94.44 36 LYS B O 1
ATOM 1352 N N . VAL B 1 37 ? 7.047 12.82 1.533 1 94.06 37 VAL B N 1
ATOM 1353 C CA . VAL B 1 37 ? 8.273 13.422 1.022 1 94.06 37 VAL B CA 1
ATOM 1354 C C . VAL B 1 37 ? 8.766 14.492 1.993 1 94.06 37 VAL B C 1
ATOM 1356 O O . VAL B 1 37 ? 7.996 15.352 2.43 1 94.06 37 VAL B O 1
ATOM 1359 N N . PHE B 1 38 ? 10.07 14.367 2.279 1 93.44 38 PHE B N 1
ATOM 1360 C CA . PHE B 1 38 ? 10.695 15.344 3.166 1 93.44 38 PHE B CA 1
ATOM 1361 C C . PHE B 1 38 ? 11.727 16.172 2.408 1 93.44 38 PHE B C 1
ATOM 1363 O O . PHE B 1 38 ? 12.367 15.695 1.477 1 93.44 38 PHE B O 1
ATOM 1370 N N . ARG B 1 39 ? 11.805 17.344 2.877 1 93.25 39 ARG B N 1
ATOM 1371 C CA . ARG B 1 39 ? 12.875 18.219 2.408 1 93.25 39 ARG B CA 1
ATOM 1372 C C . ARG B 1 39 ? 13.695 18.75 3.578 1 93.25 39 ARG B C 1
ATOM 1374 O O . ARG B 1 39 ? 13.133 19.219 4.574 1 93.25 39 ARG B O 1
ATOM 1381 N N . LYS B 1 40 ? 14.984 18.547 3.508 1 89.94 40 LYS B N 1
ATOM 1382 C CA . LYS B 1 40 ? 15.922 19.141 4.453 1 89.94 40 LYS B CA 1
ATOM 1383 C C . LYS B 1 40 ? 17.156 19.672 3.74 1 89.94 40 LYS B C 1
ATOM 1385 O O . LYS B 1 40 ? 17.828 18.938 3.018 1 89.94 40 LYS B O 1
ATOM 1390 N N . ASP B 1 41 ? 17.5 20.891 3.953 1 91 41 ASP B N 1
ATOM 1391 C CA . ASP B 1 41 ? 18.688 21.516 3.371 1 91 41 ASP B CA 1
ATOM 1392 C C . ASP B 1 41 ? 18.766 21.266 1.868 1 91 41 ASP B C 1
ATOM 1394 O O . ASP B 1 41 ? 19.812 20.844 1.361 1 91 41 ASP B O 1
ATOM 1398 N N . GLN B 1 42 ? 17.703 21.297 1.191 1 86.31 42 GLN B N 1
ATOM 1399 C CA . GLN B 1 42 ? 17.594 21.188 -0.258 1 86.31 42 GLN B CA 1
ATOM 1400 C C . GLN B 1 42 ? 17.719 19.734 -0.707 1 86.31 42 GLN B C 1
ATOM 1402 O O . GLN B 1 42 ? 17.906 19.453 -1.896 1 86.31 42 GLN B O 1
ATOM 1407 N N . LYS B 1 43 ? 17.812 18.922 0.275 1 91.94 43 LYS B N 1
ATOM 1408 C CA . LYS B 1 43 ? 17.812 17.5 -0.039 1 91.94 43 LYS B CA 1
ATOM 1409 C C . LYS B 1 43 ? 16.438 16.891 0.207 1 91.94 43 LYS B C 1
ATOM 1411 O O . LYS B 1 43 ? 15.742 17.25 1.157 1 91.94 43 LYS B O 1
ATOM 1416 N N . TYR B 1 44 ? 16.141 15.969 -0.702 1 94.44 44 TYR B N 1
ATOM 1417 C CA . TYR B 1 44 ? 14.844 15.312 -0.594 1 94.44 44 TYR B CA 1
ATOM 1418 C C . TYR B 1 44 ? 14.992 13.891 -0.082 1 94.44 44 TYR B C 1
ATOM 1420 O O . TYR B 1 44 ? 15.984 13.219 -0.381 1 94.44 44 TYR B O 1
ATOM 1428 N N . SER B 1 45 ? 14.031 13.484 0.75 1 94.25 45 SER B N 1
ATOM 1429 C CA . SER B 1 45 ? 13.891 12.094 1.175 1 94.25 45 SER B CA 1
ATOM 1430 C C . SER B 1 45 ? 12.469 11.586 0.936 1 94.25 45 SER B C 1
ATOM 1432 O O . SER B 1 45 ? 11.5 12.32 1.123 1 94.25 45 SER B O 1
ATOM 1434 N N . PHE B 1 46 ? 12.414 10.367 0.563 1 95.5 46 PHE B N 1
ATOM 1435 C CA . PHE B 1 46 ? 11.141 9.773 0.178 1 95.5 46 PHE B CA 1
ATOM 1436 C C . PHE B 1 46 ? 10.805 8.586 1.069 1 95.5 46 PHE B C 1
ATOM 1438 O O . PHE B 1 46 ? 11.641 7.695 1.268 1 95.5 46 PHE B O 1
ATOM 1445 N N . VAL B 1 47 ? 9.625 8.609 1.593 1 95.56 47 VAL B N 1
ATOM 1446 C CA . VAL B 1 47 ? 9.125 7.488 2.379 1 95.56 47 VAL B CA 1
ATOM 1447 C C . VAL B 1 47 ? 8.188 6.641 1.527 1 95.56 47 VAL B C 1
ATOM 1449 O O . VAL B 1 47 ? 7.148 7.125 1.07 1 95.56 47 VAL B O 1
ATOM 1452 N N . VAL B 1 48 ? 8.578 5.406 1.396 1 96.62 48 VAL B N 1
ATOM 1453 C CA . VAL B 1 48 ? 7.82 4.504 0.535 1 96.62 48 VAL B CA 1
ATOM 1454 C C . VAL B 1 48 ? 7.352 3.295 1.338 1 96.62 48 VAL B C 1
ATOM 1456 O O . VAL B 1 48 ? 8.117 2.729 2.125 1 96.62 48 VAL B O 1
ATOM 1459 N N . ASN B 1 49 ? 6.07 3.006 1.199 1 96.5 49 ASN B N 1
ATOM 1460 C CA . ASN B 1 49 ? 5.5 1.765 1.711 1 96.5 49 ASN B CA 1
ATOM 1461 C C . ASN B 1 49 ? 5.242 0.761 0.59 1 96.5 49 ASN B C 1
ATOM 1463 O O . ASN B 1 49 ? 4.594 1.087 -0.405 1 96.5 49 ASN B O 1
ATOM 1467 N N . ASN B 1 50 ? 5.73 -0.416 0.749 1 96.88 50 ASN B N 1
ATOM 1468 C CA . ASN B 1 50 ? 5.535 -1.449 -0.262 1 96.88 50 ASN B CA 1
ATOM 1469 C C . ASN B 1 50 ? 4.445 -2.434 0.145 1 96.88 50 ASN B C 1
ATOM 1471 O O . ASN B 1 50 ? 4.559 -3.104 1.173 1 96.88 50 ASN B O 1
ATOM 1475 N N . VAL B 1 51 ? 3.432 -2.508 -0.67 1 97.06 51 VAL B N 1
ATOM 1476 C CA . VAL B 1 51 ? 2.438 -3.566 -0.519 1 97.06 51 VAL B CA 1
ATOM 1477 C C . VAL B 1 51 ? 2.854 -4.789 -1.334 1 97.06 51 VAL B C 1
ATOM 1479 O O . VAL B 1 51 ? 3.229 -4.664 -2.502 1 97.06 51 VAL B O 1
ATOM 1482 N N . ILE B 1 52 ? 2.758 -5.926 -0.647 1 96.88 52 ILE B N 1
ATOM 1483 C CA . ILE B 1 52 ? 3.211 -7.145 -1.306 1 96.88 52 ILE B CA 1
ATOM 1484 C C . ILE B 1 52 ? 2.018 -8.047 -1.6 1 96.88 52 ILE B C 1
ATOM 1486 O O . ILE B 1 52 ? 1.21 -8.328 -0.711 1 96.88 52 ILE B O 1
ATOM 1490 N N . SER B 1 53 ? 1.919 -8.43 -2.82 1 96.31 53 SER B N 1
ATOM 1491 C CA . SER B 1 53 ? 0.953 -9.438 -3.229 1 96.31 53 SER B CA 1
ATOM 1492 C C . SER B 1 53 ? 1.65 -10.727 -3.668 1 96.31 53 SER B C 1
ATOM 1494 O O . SER B 1 53 ? 2.648 -10.68 -4.391 1 96.31 53 SER B O 1
ATOM 1496 N N . VAL B 1 54 ? 1.076 -11.812 -3.217 1 96.5 54 VAL B N 1
ATOM 1497 C CA . VAL B 1 54 ? 1.706 -13.094 -3.5 1 96.5 54 VAL B CA 1
ATOM 1498 C C . VAL B 1 54 ? 0.701 -14.023 -4.176 1 96.5 54 VAL B C 1
ATOM 1500 O O . VAL B 1 54 ? -0.447 -14.133 -3.738 1 96.5 54 VAL B O 1
ATOM 1503 N N . HIS B 1 55 ? 1.174 -14.633 -5.25 1 94.75 55 HIS B N 1
ATOM 1504 C CA . HIS B 1 55 ? 0.376 -15.625 -5.957 1 94.75 55 HIS B CA 1
ATOM 1505 C C . HIS B 1 55 ? 1.141 -16.938 -6.113 1 94.75 55 HIS B C 1
ATOM 1507 O O . HIS B 1 55 ? 2.287 -16.938 -6.57 1 94.75 55 HIS B O 1
ATOM 1513 N N . THR B 1 56 ? 0.479 -18 -5.711 1 95.62 56 THR B N 1
ATOM 1514 C CA . THR B 1 56 ? 1.101 -19.312 -5.82 1 95.62 56 THR B CA 1
ATOM 1515 C C . THR B 1 56 ? 0.339 -20.188 -6.809 1 95.62 56 THR B C 1
ATOM 1517 O O . THR B 1 56 ? -0.871 -20.031 -6.984 1 95.62 56 THR B O 1
ATOM 1520 N N . ASP B 1 57 ? 1.049 -21.109 -7.414 1 94.81 57 ASP B N 1
ATOM 1521 C CA . ASP B 1 57 ? 0.397 -22.062 -8.297 1 94.81 57 ASP B CA 1
ATOM 1522 C C . ASP B 1 57 ? -0.189 -23.234 -7.496 1 94.81 57 ASP B C 1
ATOM 1524 O O . ASP B 1 57 ? -0.905 -24.062 -8.047 1 94.81 57 ASP B O 1
ATOM 1528 N N . LYS B 1 58 ? 0.057 -23.266 -6.199 1 94.44 58 LYS B N 1
ATOM 1529 C CA . LYS B 1 58 ? -0.459 -24.328 -5.34 1 94.44 58 LYS B CA 1
ATOM 1530 C C . LYS B 1 58 ? -1.101 -23.75 -4.082 1 94.44 58 LYS B C 1
ATOM 1532 O O . LYS B 1 58 ? -0.61 -23.984 -2.971 1 94.44 58 LYS B O 1
ATOM 1537 N N . PRO B 1 59 ? -2.223 -23.078 -4.289 1 93.38 59 PRO B N 1
ATOM 1538 C CA . PRO B 1 59 ? -2.889 -22.531 -3.104 1 93.38 59 PRO B CA 1
ATOM 1539 C C . PRO B 1 59 ? -3.365 -23.625 -2.145 1 93.38 59 PRO B C 1
ATOM 1541 O O . PRO B 1 59 ? -3.826 -24.672 -2.584 1 93.38 59 PRO B O 1
ATOM 1544 N N . ARG B 1 60 ? -3.205 -23.375 -0.931 1 93.94 60 ARG B N 1
ATOM 1545 C CA . ARG B 1 60 ? -3.646 -24.297 0.105 1 93.94 60 ARG B CA 1
ATOM 1546 C C . ARG B 1 60 ? -3.82 -23.578 1.441 1 93.94 60 ARG B C 1
ATOM 1548 O O . ARG B 1 60 ? -3.354 -22.453 1.614 1 93.94 60 ARG B O 1
ATOM 1555 N N . PHE B 1 61 ? -4.461 -24.266 2.326 1 92.38 61 PHE B N 1
ATOM 1556 C CA . PHE B 1 61 ? -4.711 -23.672 3.631 1 92.38 61 PHE B CA 1
ATOM 1557 C C . PHE B 1 61 ? -3.566 -23.969 4.594 1 92.38 61 PHE B C 1
ATOM 1559 O O . PHE B 1 61 ? -2.82 -24.922 4.395 1 92.38 61 PHE B O 1
ATOM 1566 N N . GLY B 1 62 ? -3.334 -23.109 5.527 1 91.88 62 GLY B N 1
ATOM 1567 C CA . GLY B 1 62 ? -2.35 -23.203 6.594 1 91.88 62 GLY B CA 1
ATOM 1568 C C . GLY B 1 62 ? -2.494 -22.125 7.641 1 91.88 62 GLY B C 1
ATOM 1569 O O . GLY B 1 62 ? -3.424 -21.312 7.578 1 91.88 62 GLY B O 1
ATOM 1570 N N . PRO B 1 63 ? -1.575 -22.359 8.711 1 93.62 63 PRO B N 1
ATOM 1571 C CA . PRO B 1 63 ? -1.609 -21.25 9.672 1 93.62 63 PRO B CA 1
ATOM 1572 C C . PRO B 1 63 ? -1.423 -19.891 9.008 1 93.62 63 PRO B C 1
ATOM 1574 O O . PRO B 1 63 ? -0.651 -19.766 8.055 1 93.62 63 PRO B O 1
ATOM 1577 N N . LEU B 1 64 ? -2.072 -18.891 9.539 1 93.88 64 LEU B N 1
ATOM 1578 C CA . LEU B 1 64 ? -2.076 -17.562 8.93 1 93.88 64 LEU B CA 1
ATOM 1579 C C . LEU B 1 64 ? -0.723 -16.891 9.102 1 93.88 64 LEU B C 1
ATOM 1581 O O . LEU B 1 64 ? -0.021 -17.125 10.086 1 93.88 64 LEU B O 1
ATOM 1585 N N . CYS B 1 65 ? -0.452 -16.047 8.156 1 91.81 65 CYS B N 1
ATOM 1586 C CA . CYS B 1 65 ? 0.741 -15.219 8.242 1 91.81 65 CYS B CA 1
ATOM 1587 C C . CYS B 1 65 ? 0.675 -14.289 9.445 1 91.81 65 CYS B C 1
ATOM 1589 O O . CYS B 1 65 ? -0.343 -13.633 9.672 1 91.81 65 CYS B O 1
ATOM 1591 N N . SER B 1 66 ? 1.664 -14.305 10.305 1 84.75 66 SER B N 1
ATOM 1592 C CA . SER B 1 66 ? 1.752 -13.422 11.461 1 84.75 66 SER B CA 1
ATOM 1593 C C . SER B 1 66 ? 3.18 -12.938 11.68 1 84.75 66 SER B C 1
ATOM 1595 O O . SER B 1 66 ? 4.094 -13.328 10.953 1 84.75 66 SER B O 1
ATOM 1597 N N . GLY B 1 67 ? 3.287 -11.961 12.578 1 77.19 67 GLY B N 1
ATOM 1598 C CA . GLY B 1 67 ? 4.621 -11.469 12.891 1 77.19 67 GLY B CA 1
ATOM 1599 C C . GLY B 1 67 ? 5.578 -12.57 13.312 1 77.19 67 GLY B C 1
ATOM 1600 O O . GLY B 1 67 ? 6.797 -12.422 13.18 1 77.19 67 GLY B O 1
ATOM 1601 N N . ASN B 1 68 ? 5.004 -13.672 13.656 1 80.12 68 ASN B N 1
ATOM 1602 C CA . ASN B 1 68 ? 5.828 -14.766 14.148 1 80.12 68 ASN B CA 1
ATOM 1603 C C . ASN B 1 68 ? 6.449 -15.562 13.008 1 80.12 68 ASN B C 1
ATOM 1605 O O . ASN B 1 68 ? 7.352 -16.375 13.227 1 80.12 68 ASN B O 1
ATOM 1609 N N . VAL B 1 69 ? 6.023 -15.305 11.836 1 84.19 69 VAL B N 1
ATOM 1610 C CA . VAL B 1 69 ? 6.473 -16.062 10.672 1 84.19 69 VAL B CA 1
ATOM 1611 C C . VAL B 1 69 ? 7.98 -15.898 10.5 1 84.19 69 VAL B C 1
ATOM 1613 O O . VAL B 1 69 ? 8.664 -16.812 10.031 1 84.19 69 VAL B O 1
ATOM 1616 N N . ILE B 1 70 ? 8.492 -14.844 11.008 1 79.06 70 ILE B N 1
ATOM 1617 C CA . ILE B 1 70 ? 9.891 -14.508 10.766 1 79.06 70 ILE B CA 1
ATOM 1618 C C . ILE B 1 70 ? 10.797 -15.445 11.562 1 79.06 70 ILE B C 1
ATOM 1620 O O . ILE B 1 70 ? 11.984 -15.586 11.258 1 79.06 70 ILE B O 1
ATOM 1624 N N . ASN B 1 71 ? 10.219 -16.016 12.508 1 84.31 71 ASN B N 1
ATOM 1625 C CA . ASN B 1 71 ? 11.008 -16.938 13.328 1 84.31 71 ASN B CA 1
ATOM 1626 C C . ASN B 1 71 ? 11.031 -18.328 12.727 1 84.31 71 ASN B C 1
ATOM 1628 O O . ASN B 1 71 ? 11.688 -19.234 13.266 1 84.31 71 ASN B O 1
ATOM 1632 N N . SER B 1 72 ? 10.422 -18.516 11.641 1 86.12 72 SER B N 1
ATOM 1633 C CA . SER B 1 72 ? 10.359 -19.812 10.969 1 86.12 72 SER B CA 1
ATOM 1634 C C . SER B 1 72 ? 11.438 -19.938 9.898 1 86.12 72 SER B C 1
ATOM 1636 O O . SER B 1 72 ? 12.023 -18.922 9.484 1 86.12 72 SER B O 1
ATOM 1638 N N . ARG B 1 73 ? 11.727 -21.172 9.523 1 88.62 73 ARG B N 1
ATOM 1639 C CA . ARG B 1 73 ? 12.711 -21.422 8.477 1 88.62 73 ARG B CA 1
ATOM 1640 C C . ARG B 1 73 ? 12.133 -21.109 7.098 1 88.62 73 ARG B C 1
ATOM 1642 O O . ARG B 1 73 ? 11.094 -21.641 6.711 1 88.62 73 ARG B O 1
ATOM 1649 N N . PRO B 1 74 ? 12.812 -20.25 6.414 1 92.06 74 PRO B N 1
ATOM 1650 C CA . PRO B 1 74 ? 12.32 -19.969 5.059 1 92.06 74 PRO B CA 1
ATOM 1651 C C . PRO B 1 74 ? 12.594 -21.109 4.086 1 92.06 74 PRO B C 1
ATOM 1653 O O . PRO B 1 74 ? 13.453 -21.953 4.34 1 92.06 74 PRO B O 1
ATOM 1656 N N . ALA B 1 75 ? 11.758 -21.156 3.061 1 93.06 75 ALA B N 1
ATOM 1657 C CA . ALA B 1 75 ? 11.953 -22.125 1.992 1 93.06 75 ALA B CA 1
ATOM 1658 C C . ALA B 1 75 ? 13.242 -21.859 1.229 1 93.06 75 ALA B C 1
ATOM 1660 O O . ALA B 1 75 ? 13.695 -20.703 1.15 1 93.06 75 ALA B O 1
ATOM 1661 N N . LYS B 1 76 ? 13.727 -22.938 0.729 1 93.19 76 LYS B N 1
ATOM 1662 C CA . LYS B 1 76 ? 14.859 -22.781 -0.182 1 93.19 76 LYS B CA 1
ATOM 1663 C C . LYS B 1 76 ? 14.398 -22.234 -1.531 1 93.19 76 LYS B C 1
ATOM 1665 O O . LYS B 1 76 ? 13.5 -22.797 -2.16 1 93.19 76 LYS B O 1
ATOM 1670 N N . ILE B 1 77 ? 15.008 -21.203 -1.957 1 95.5 77 ILE B N 1
ATOM 1671 C CA . ILE B 1 77 ? 14.695 -20.594 -3.25 1 95.5 77 ILE B CA 1
ATOM 1672 C C . ILE B 1 77 ? 15.625 -21.172 -4.32 1 95.5 77 ILE B C 1
ATOM 1674 O O . ILE B 1 77 ? 16.844 -21.094 -4.184 1 95.5 77 ILE B O 1
ATOM 1678 N N . LYS B 1 78 ? 15.078 -21.703 -5.309 1 97.06 78 LYS B N 1
ATOM 1679 C CA . LYS B 1 78 ? 15.852 -22.297 -6.395 1 97.06 78 LYS B CA 1
ATOM 1680 C C . LYS B 1 78 ? 16.234 -21.25 -7.441 1 97.06 78 LYS B C 1
ATOM 1682 O O . LYS B 1 78 ? 17.344 -21.266 -7.973 1 97.06 78 LYS B O 1
ATOM 1687 N N . LYS B 1 79 ? 15.281 -20.422 -7.695 1 97.06 79 LYS B N 1
ATOM 1688 C CA . LYS B 1 79 ? 15.469 -19.438 -8.758 1 97.06 79 LYS B CA 1
ATOM 1689 C C . LYS B 1 79 ? 14.602 -18.203 -8.523 1 97.06 79 LYS B C 1
ATOM 1691 O O . LYS B 1 79 ? 13.453 -18.312 -8.102 1 97.06 79 LYS B O 1
ATOM 1696 N N . ILE B 1 80 ? 15.211 -17.062 -8.75 1 97 80 ILE B N 1
ATOM 1697 C CA . ILE B 1 80 ? 14.469 -15.812 -8.773 1 97 80 ILE B CA 1
ATOM 1698 C C . ILE B 1 80 ? 14.594 -15.164 -10.148 1 97 80 ILE B C 1
ATOM 1700 O O . ILE B 1 80 ? 15.711 -14.945 -10.641 1 97 80 ILE B O 1
ATOM 1704 N N . GLU B 1 81 ? 13.516 -14.93 -10.695 1 97.88 81 GLU B N 1
ATOM 1705 C CA . GLU B 1 81 ? 13.477 -14.195 -11.953 1 97.88 81 GLU B CA 1
ATOM 1706 C C . GLU B 1 81 ? 12.875 -12.805 -11.758 1 97.88 81 GLU B C 1
ATOM 1708 O O . GLU B 1 81 ? 11.727 -12.672 -11.344 1 97.88 81 GLU B O 1
ATOM 1713 N N . ILE B 1 82 ? 13.648 -11.836 -12.047 1 97.06 82 ILE B N 1
ATOM 1714 C CA . ILE B 1 82 ? 13.164 -10.461 -11.977 1 97.06 82 ILE B CA 1
ATOM 1715 C C . ILE B 1 82 ? 12.453 -10.102 -13.281 1 97.06 82 ILE B C 1
ATOM 1717 O O . ILE B 1 82 ? 13.086 -9.984 -14.336 1 97.06 82 ILE B O 1
ATOM 1721 N N . MET B 1 83 ? 11.188 -9.938 -13.148 1 97.06 83 MET B N 1
ATOM 1722 C CA . MET B 1 83 ? 10.414 -9.586 -14.344 1 97.06 83 MET B CA 1
ATOM 1723 C C . MET B 1 83 ? 10.344 -8.07 -14.523 1 97.06 83 MET B C 1
ATOM 1725 O O . MET B 1 83 ? 10.492 -7.566 -15.633 1 97.06 83 MET B O 1
ATOM 1729 N N . GLU B 1 84 ? 10.023 -7.367 -13.57 1 96.56 84 GLU B N 1
ATOM 1730 C CA . GLU B 1 84 ? 9.922 -5.91 -13.516 1 96.56 84 GLU B CA 1
ATOM 1731 C C . GLU B 1 84 ? 10.414 -5.371 -12.18 1 96.56 84 GLU B C 1
ATOM 1733 O O . GLU B 1 84 ? 10.117 -5.945 -11.125 1 96.56 84 GLU B O 1
ATOM 1738 N N . GLU B 1 85 ? 11.109 -4.301 -12.234 1 97.06 85 GLU B N 1
ATOM 1739 C CA . GLU B 1 85 ? 11.539 -3.646 -11 1 97.06 85 GLU B CA 1
ATOM 1740 C C . GLU B 1 85 ? 10.602 -2.504 -10.633 1 97.06 85 GLU B C 1
ATOM 1742 O O . GLU B 1 85 ? 10.133 -1.769 -11.5 1 97.06 85 GLU B O 1
ATOM 1747 N N . PRO B 1 86 ? 10.289 -2.475 -9.414 1 97.5 86 PRO B N 1
ATOM 1748 C CA . PRO B 1 86 ? 9.383 -1.402 -8.984 1 97.5 86 PRO B CA 1
ATOM 1749 C C . PRO B 1 86 ? 10.047 -0.028 -9.016 1 97.5 86 PRO B C 1
ATOM 1751 O O . PRO B 1 86 ? 11.234 0.096 -8.695 1 97.5 86 PRO B O 1
ATOM 1754 N N . LYS B 1 87 ? 9.25 0.9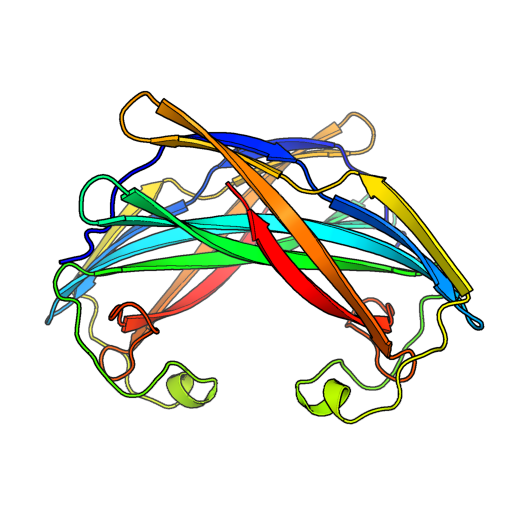45 -9.281 1 97.69 87 LYS B N 1
ATOM 1755 C CA . LYS B 1 87 ? 9.734 2.322 -9.328 1 97.69 87 LYS B CA 1
ATOM 1756 C C . LYS B 1 87 ? 8.586 3.314 -9.211 1 97.69 87 LYS B C 1
ATOM 1758 O O . LYS B 1 87 ? 7.438 2.979 -9.508 1 97.69 87 LYS B O 1
ATOM 1763 N N . ILE B 1 88 ? 8.906 4.457 -8.719 1 96.69 88 ILE B N 1
ATOM 1764 C CA . ILE B 1 88 ? 7.965 5.574 -8.664 1 96.69 88 ILE B CA 1
ATOM 1765 C C . ILE B 1 88 ? 8.594 6.812 -9.297 1 96.69 88 ILE B C 1
ATOM 1767 O O . ILE B 1 88 ? 9.742 7.156 -8.992 1 96.69 88 ILE B O 1
ATOM 1771 N N . ASP B 1 89 ? 7.914 7.418 -10.203 1 97.12 89 ASP B N 1
ATOM 1772 C CA . ASP B 1 89 ? 8.289 8.742 -10.695 1 97.12 89 ASP B CA 1
ATOM 1773 C C . ASP B 1 89 ? 7.461 9.828 -10.023 1 97.12 89 ASP B C 1
ATOM 1775 O O . ASP B 1 89 ? 6.227 9.805 -10.07 1 97.12 89 ASP B O 1
ATOM 1779 N N . VAL B 1 90 ? 8.172 10.727 -9.445 1 95.88 90 VAL B N 1
ATOM 1780 C CA . VAL B 1 90 ? 7.465 11.766 -8.703 1 95.88 90 VAL B CA 1
ATOM 1781 C C . VAL B 1 90 ? 8.07 13.133 -9.031 1 95.88 90 VAL B C 1
ATOM 1783 O O . VAL B 1 90 ? 9.273 13.242 -9.273 1 95.88 90 VAL B O 1
ATOM 1786 N N . ARG B 1 91 ? 7.25 14.117 -9.062 1 96.31 91 ARG B N 1
ATOM 1787 C CA . ARG B 1 91 ? 7.695 15.5 -9.234 1 96.31 91 ARG B CA 1
ATOM 1788 C C . ARG B 1 91 ? 7.609 16.281 -7.926 1 96.31 91 ARG B C 1
ATOM 1790 O O . ARG B 1 91 ? 6.566 16.281 -7.27 1 96.31 91 ARG B O 1
ATOM 1797 N N . VAL B 1 92 ? 8.711 16.75 -7.555 1 93.75 92 VAL B N 1
ATOM 1798 C CA . VAL B 1 92 ? 8.82 17.578 -6.359 1 93.75 92 VAL B CA 1
ATOM 1799 C C . VAL B 1 92 ? 9.469 18.922 -6.719 1 93.75 92 VAL B C 1
ATOM 1801 O O . VAL B 1 92 ? 10.57 18.953 -7.27 1 93.75 92 VAL B O 1
ATOM 1804 N N . ASP B 1 93 ? 8.844 20 -6.398 1 91.38 93 ASP B N 1
ATOM 1805 C CA . ASP B 1 93 ? 9.359 21.328 -6.711 1 91.38 93 ASP B CA 1
ATOM 1806 C C . ASP B 1 93 ? 9.805 21.406 -8.172 1 91.38 93 ASP B C 1
ATOM 1808 O O . ASP B 1 93 ? 10.922 21.859 -8.461 1 91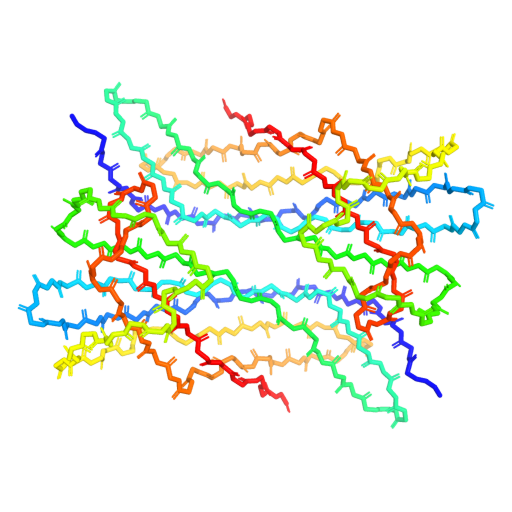.38 93 ASP B O 1
ATOM 1812 N N . ASN B 1 94 ? 9.094 20.891 -9.094 1 88.94 94 ASN B N 1
ATOM 1813 C CA . ASN B 1 94 ? 9.266 20.938 -10.539 1 88.94 94 ASN B CA 1
ATOM 1814 C C . ASN B 1 94 ? 10.453 20.094 -10.984 1 88.94 94 ASN B C 1
ATOM 1816 O O . ASN B 1 94 ? 10.945 20.25 -12.109 1 88.94 94 ASN B O 1
ATOM 1820 N N . ARG B 1 95 ? 10.938 19.359 -10.078 1 93.69 95 ARG B N 1
ATOM 1821 C CA . ARG B 1 95 ? 11.984 18.406 -10.414 1 93.69 95 ARG B CA 1
ATOM 1822 C C . ARG B 1 95 ? 11.438 16.984 -10.43 1 93.69 95 ARG B C 1
ATOM 1824 O O . ARG B 1 95 ? 10.656 16.594 -9.555 1 93.69 95 ARG B O 1
ATOM 1831 N N . LEU B 1 96 ? 11.859 16.297 -11.414 1 96.19 96 LEU B N 1
ATOM 1832 C CA . LEU B 1 96 ? 11.445 14.898 -11.531 1 96.19 96 LEU B CA 1
ATOM 1833 C C . LEU B 1 96 ? 12.422 13.977 -10.812 1 96.19 96 LEU B C 1
ATOM 1835 O O . LEU B 1 96 ? 13.641 14.078 -11 1 96.19 96 LEU B O 1
ATOM 1839 N N . PHE B 1 97 ? 11.93 13.117 -9.945 1 96.56 97 PHE B N 1
ATOM 1840 C CA . PHE B 1 97 ? 12.711 12.102 -9.25 1 96.56 97 PHE B CA 1
ATOM 1841 C C . PHE B 1 97 ? 12.25 10.703 -9.641 1 96.56 97 PHE B C 1
ATOM 1843 O O . PHE B 1 97 ? 11.055 10.43 -9.695 1 96.56 97 PHE B O 1
ATOM 1850 N N . GLU B 1 98 ? 13.148 9.961 -9.914 1 97.19 98 GLU B N 1
ATOM 1851 C CA . GLU B 1 98 ? 12.906 8.531 -10.086 1 97.19 98 GLU B CA 1
ATOM 1852 C C . GLU B 1 98 ? 13.312 7.754 -8.836 1 97.19 98 GLU B C 1
ATOM 1854 O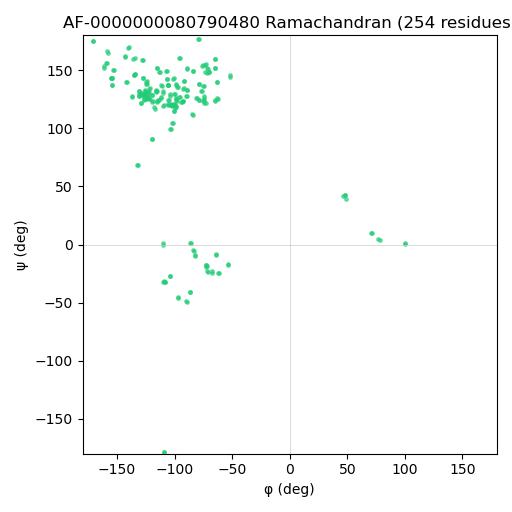 O . GLU B 1 98 ? 14.492 7.691 -8.484 1 97.19 98 GLU B O 1
ATOM 1859 N N . ILE B 1 99 ? 12.32 7.195 -8.234 1 97.5 99 ILE B N 1
ATOM 1860 C CA . ILE B 1 99 ? 12.562 6.43 -7.016 1 97.5 99 ILE B CA 1
ATOM 1861 C C . ILE B 1 99 ? 12.625 4.941 -7.348 1 97.5 99 ILE B C 1
ATOM 1863 O O . ILE B 1 99 ? 11.625 4.348 -7.77 1 97.5 99 ILE B O 1
ATOM 1867 N N . LEU B 1 100 ? 13.734 4.371 -7.098 1 97.88 100 LEU B N 1
ATOM 1868 C CA . LEU B 1 100 ? 13.922 2.943 -7.344 1 97.88 100 LEU B CA 1
ATOM 1869 C C . LEU B 1 100 ? 13.789 2.148 -6.051 1 97.88 100 LEU B C 1
ATOM 1871 O O . LEU B 1 100 ? 14.375 2.514 -5.027 1 97.88 100 LEU B O 1
ATOM 1875 N N . ILE B 1 101 ? 12.984 1.171 -6.148 1 97.75 101 ILE B N 1
ATOM 1876 C CA . ILE B 1 101 ? 12.844 0.261 -5.02 1 97.75 101 ILE B CA 1
ATOM 1877 C C . ILE B 1 101 ? 13.625 -1.021 -5.285 1 97.75 101 ILE B C 1
ATOM 1879 O O . ILE B 1 101 ? 13.18 -1.884 -6.043 1 97.75 101 ILE B O 1
ATOM 1883 N N . ASN B 1 102 ? 14.75 -1.135 -4.625 1 97.38 102 ASN B N 1
ATOM 1884 C CA . ASN B 1 102 ? 15.609 -2.297 -4.832 1 97.38 102 ASN B CA 1
ATOM 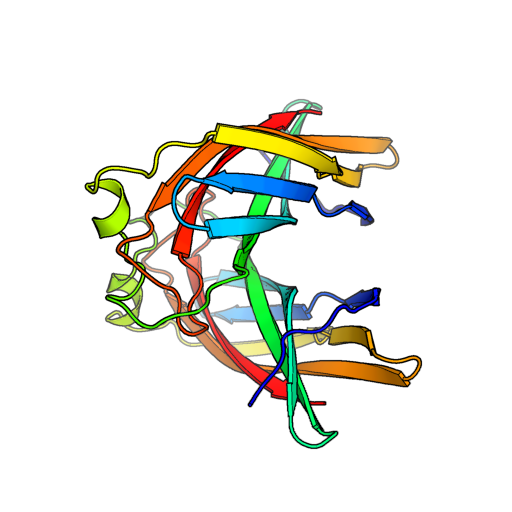1885 C C . ASN B 1 102 ? 15.32 -3.395 -3.814 1 97.38 102 ASN B C 1
ATOM 1887 O O . ASN B 1 102 ? 15.414 -3.164 -2.605 1 97.38 102 ASN B O 1
ATOM 1891 N N . VAL B 1 103 ? 15 -4.48 -4.336 1 97.06 103 VAL B N 1
ATOM 1892 C CA . VAL B 1 103 ? 14.758 -5.625 -3.465 1 97.06 103 VAL B CA 1
ATOM 1893 C C . VAL B 1 103 ? 16.094 -6.227 -3.023 1 97.06 103 VAL B C 1
ATOM 1895 O O . VAL B 1 103 ? 16.922 -6.598 -3.857 1 97.06 103 VAL B O 1
ATOM 1898 N N . THR B 1 104 ? 16.297 -6.344 -1.678 1 96.88 104 THR B N 1
ATOM 1899 C CA . THR B 1 104 ? 17.562 -6.844 -1.158 1 96.88 104 THR B CA 1
ATOM 1900 C C . THR B 1 104 ? 17.406 -8.281 -0.678 1 96.88 104 THR B C 1
ATOM 1902 O O . THR B 1 104 ? 18.391 -9.023 -0.619 1 96.88 104 THR B O 1
ATOM 1905 N N . ASN B 1 105 ? 16.266 -8.641 -0.299 1 95.81 105 ASN B N 1
ATOM 1906 C CA . ASN B 1 105 ? 16.047 -10 0.178 1 95.81 105 ASN B CA 1
ATOM 1907 C C . ASN B 1 105 ? 14.594 -10.438 -0.012 1 95.81 105 ASN B C 1
ATOM 1909 O O . ASN B 1 105 ? 13.68 -9.625 0.113 1 95.81 105 ASN B O 1
ATOM 1913 N N . ILE B 1 106 ? 14.375 -11.641 -0.335 1 96.81 106 ILE B N 1
ATOM 1914 C CA . ILE B 1 106 ? 13.07 -12.297 -0.386 1 96.81 106 ILE B CA 1
ATOM 1915 C C . ILE B 1 106 ? 13.109 -13.578 0.444 1 96.81 106 ILE B C 1
ATOM 1917 O O . ILE B 1 106 ? 13.977 -14.43 0.249 1 96.81 106 ILE B O 1
ATOM 1921 N N . SER B 1 107 ? 12.195 -13.664 1.381 1 96.06 107 SER B N 1
ATOM 1922 C CA . SER B 1 107 ? 12.039 -14.891 2.158 1 96.06 107 SER B CA 1
ATOM 1923 C C . SER B 1 107 ? 10.625 -15.453 2.021 1 96.06 107 SER B C 1
ATOM 1925 O O . SER B 1 107 ? 9.641 -14.711 2.109 1 96.06 107 SER B O 1
ATOM 1927 N N . ILE B 1 108 ? 10.57 -16.688 1.817 1 96.44 108 ILE B N 1
ATOM 1928 C CA . ILE B 1 108 ? 9.289 -17.375 1.642 1 96.44 108 ILE B CA 1
ATOM 1929 C C . ILE B 1 108 ? 9.078 -18.375 2.771 1 96.44 108 ILE B C 1
ATOM 1931 O O . ILE B 1 108 ? 9.969 -19.172 3.068 1 96.44 108 ILE B O 1
ATOM 1935 N N . TYR B 1 109 ? 7.969 -18.359 3.363 1 95.56 109 TYR B N 1
ATOM 1936 C CA . TYR B 1 109 ? 7.625 -19.266 4.457 1 95.56 109 TYR B CA 1
ATOM 1937 C C . TYR B 1 109 ? 6.418 -20.109 4.102 1 95.56 109 TYR B C 1
ATOM 1939 O O . TYR B 1 109 ? 5.277 -19.75 4.398 1 95.56 109 TYR B O 1
ATOM 1947 N N . PRO B 1 110 ? 6.629 -21.219 3.547 1 93.12 110 PRO B N 1
ATOM 1948 C CA . PRO B 1 110 ? 5.555 -22.016 2.941 1 93.12 110 PRO B CA 1
ATOM 1949 C C . PRO B 1 110 ? 4.637 -22.656 3.979 1 93.12 110 PRO B C 1
ATOM 1951 O O . PRO B 1 110 ? 3.535 -23.094 3.645 1 93.12 110 PRO B O 1
ATOM 1954 N N . GLU B 1 111 ? 5.082 -22.75 5.215 1 92.38 111 GLU B N 1
ATOM 1955 C CA . GLU B 1 111 ? 4.258 -23.344 6.262 1 92.38 111 GLU B CA 1
ATOM 1956 C C . GLU B 1 111 ? 3.09 -22.422 6.629 1 92.38 111 GLU B C 1
ATOM 1958 O O . GLU B 1 111 ? 2.088 -22.891 7.18 1 92.38 111 GLU B O 1
ATOM 1963 N N . TYR B 1 112 ? 3.223 -21.219 6.395 1 94.56 112 TYR B N 1
ATOM 1964 C CA . TYR B 1 112 ? 2.18 -20.234 6.664 1 94.56 112 TYR B CA 1
ATOM 1965 C C . TYR B 1 112 ? 1.524 -19.766 5.371 1 94.56 112 TYR B C 1
ATOM 1967 O O . TYR B 1 112 ? 2.16 -19.75 4.312 1 94.56 112 TYR B O 1
ATOM 1975 N N . ARG B 1 113 ? 0.265 -19.438 5.52 1 94.69 113 ARG B N 1
ATOM 1976 C CA . ARG B 1 113 ? -0.496 -19.062 4.332 1 94.69 113 ARG B CA 1
ATOM 1977 C C . ARG B 1 113 ? -1.317 -17.797 4.59 1 94.69 113 ARG B C 1
ATOM 1979 O O . ARG B 1 113 ? -1.768 -17.562 5.715 1 94.69 113 ARG B O 1
ATOM 1986 N N . ASP B 1 114 ? -1.45 -17.047 3.533 1 93 114 ASP B N 1
ATOM 1987 C CA . ASP B 1 114 ? -2.412 -15.953 3.625 1 93 114 ASP B CA 1
ATOM 1988 C C . ASP B 1 114 ? -3.84 -16.453 3.422 1 93 114 ASP B C 1
ATOM 1990 O O . ASP B 1 114 ? -4.055 -17.641 3.178 1 93 114 ASP B O 1
ATOM 1994 N N . PRO B 1 115 ? -4.871 -15.492 3.555 1 90.56 115 PRO B N 1
ATOM 1995 C CA . PRO B 1 115 ? -6.27 -15.93 3.488 1 90.56 115 PRO B CA 1
ATOM 1996 C C . PRO B 1 115 ? -6.641 -16.516 2.127 1 90.56 115 PRO B C 1
ATOM 1998 O O . PRO B 1 115 ? -7.699 -17.125 1.985 1 90.56 115 PRO B O 1
ATOM 2001 N N . TYR B 1 116 ? -5.77 -16.391 1.165 1 90.5 116 TYR B N 1
ATOM 2002 C CA . TYR B 1 116 ? -6.098 -16.828 -0.186 1 90.5 116 TYR B CA 1
ATOM 2003 C C . TYR B 1 116 ? -5.297 -18.078 -0.562 1 90.5 116 TYR B C 1
ATOM 2005 O O . TYR B 1 116 ? -5.387 -18.562 -1.692 1 90.5 116 TYR B O 1
ATOM 2013 N N . GLY B 1 117 ? -4.453 -18.531 0.407 1 93.88 117 GLY B N 1
ATOM 2014 C CA . GLY B 1 117 ? -3.764 -19.797 0.203 1 93.88 117 GLY B CA 1
ATOM 2015 C C . GLY B 1 117 ? -2.326 -19.625 -0.253 1 93.88 117 GLY B C 1
ATOM 2016 O O . GLY B 1 117 ? -1.629 -20.609 -0.512 1 93.88 117 GLY B O 1
ATOM 2017 N N . SER B 1 118 ? -1.854 -18.422 -0.395 1 95.56 118 SER B N 1
ATOM 2018 C CA . SER B 1 118 ? -0.47 -18.172 -0.781 1 95.56 118 SER B CA 1
ATOM 2019 C C . SER B 1 118 ? 0.457 -18.203 0.43 1 95.56 118 SER B C 1
ATOM 2021 O O . SER B 1 118 ? 0.031 -17.938 1.554 1 95.56 118 SER B O 1
ATOM 2023 N N . PRO B 1 119 ? 1.696 -18.609 0.198 1 96 119 PRO B N 1
ATOM 2024 C CA . PRO B 1 119 ? 2.635 -18.594 1.323 1 96 119 PRO B CA 1
ATOM 2025 C C . PRO B 1 119 ? 2.928 -17.188 1.833 1 96 119 PRO B C 1
ATOM 2027 O O . PRO B 1 119 ? 2.725 -16.219 1.109 1 96 119 PRO B O 1
ATOM 2030 N N . CYS B 1 120 ? 3.41 -17.125 3.066 1 96.56 120 CYS B N 1
ATOM 2031 C CA . CYS B 1 120 ? 3.875 -15.844 3.588 1 96.56 120 CYS B CA 1
ATOM 2032 C C . CYS B 1 120 ? 5.227 -15.469 2.994 1 96.56 120 CYS B C 1
ATOM 2034 O O . CYS B 1 120 ? 6.098 -16.328 2.838 1 96.56 120 CYS B O 1
ATOM 2036 N N . VAL B 1 121 ? 5.355 -14.258 2.631 1 96.44 121 VAL B N 1
ATOM 2037 C CA . VAL B 1 121 ? 6.578 -13.766 2.004 1 96.44 121 VAL B CA 1
ATOM 2038 C C . VAL B 1 121 ? 7.023 -12.477 2.689 1 96.44 121 VAL B C 1
ATOM 2040 O O . VAL B 1 121 ? 6.199 -11.602 2.986 1 96.44 121 VAL B O 1
ATOM 2043 N N . THR B 1 122 ? 8.242 -12.422 3.016 1 95.81 122 THR B N 1
ATOM 2044 C CA . THR B 1 122 ? 8.844 -11.18 3.48 1 95.81 122 THR B CA 1
ATOM 2045 C C . THR B 1 122 ? 9.82 -10.633 2.439 1 95.81 122 THR B C 1
ATOM 2047 O O . THR B 1 122 ? 10.617 -11.383 1.875 1 95.81 122 THR B O 1
ATOM 2050 N N . VAL B 1 123 ? 9.68 -9.375 2.125 1 96.38 123 VAL B N 1
ATOM 2051 C CA . VAL B 1 123 ? 10.555 -8.711 1.165 1 96.38 123 VAL B CA 1
ATOM 2052 C C . VAL B 1 123 ? 11.25 -7.527 1.833 1 96.38 123 VAL B C 1
ATOM 2054 O O . VAL B 1 123 ? 10.594 -6.676 2.441 1 96.38 123 VAL B O 1
ATOM 2057 N N . SER B 1 124 ? 12.57 -7.5 1.775 1 96.38 124 SER B N 1
ATOM 2058 C CA . SER B 1 124 ? 13.344 -6.34 2.199 1 96.38 124 SER B CA 1
ATOM 2059 C C . SER B 1 124 ? 13.758 -5.484 1.005 1 96.38 124 SER B C 1
ATOM 2061 O O . SER B 1 124 ? 14.156 -6.016 -0.034 1 96.38 124 SER B O 1
ATOM 2063 N N . THR B 1 125 ? 13.617 -4.184 1.203 1 97.25 125 THR B N 1
ATOM 2064 C CA . THR B 1 125 ? 13.93 -3.283 0.096 1 97.25 125 THR B CA 1
ATOM 2065 C C . THR B 1 125 ? 14.781 -2.111 0.573 1 97.25 125 THR B C 1
ATOM 2067 O O . THR B 1 125 ? 14.859 -1.841 1.773 1 97.25 125 THR B O 1
ATOM 2070 N N . VAL B 1 126 ? 15.453 -1.461 -0.329 1 97 126 VAL B N 1
ATOM 2071 C CA . VAL B 1 126 ? 16.109 -0.172 -0.14 1 97 126 VAL B CA 1
ATOM 2072 C C . VAL B 1 126 ? 15.617 0.817 -1.196 1 97 126 VAL B C 1
ATOM 2074 O O . VAL B 1 126 ? 15.352 0.434 -2.338 1 97 126 VAL B O 1
ATOM 2077 N N . ILE B 1 127 ? 15.43 1.977 -0.757 1 96.25 127 ILE B N 1
ATOM 2078 C CA . ILE B 1 127 ? 14.953 3.041 -1.637 1 96.25 127 ILE B CA 1
ATOM 2079 C C . ILE B 1 127 ? 16.141 3.838 -2.164 1 96.25 127 ILE B C 1
ATOM 2081 O O . ILE B 1 127 ? 16.984 4.309 -1.388 1 96.25 127 ILE B O 1
ATOM 2085 N N . LEU B 1 128 ? 16.156 3.949 -3.562 1 95.38 128 LEU B N 1
ATOM 2086 C CA . LEU B 1 128 ? 17.234 4.707 -4.195 1 95.38 128 LEU B CA 1
ATOM 2087 C C . LEU B 1 128 ? 16.672 5.809 -5.086 1 95.38 128 LEU B C 1
ATOM 2089 O O . LEU B 1 128 ? 15.672 5.602 -5.777 1 95.38 128 LEU B O 1
ATOM 2093 N N . TYR B 1 129 ? 17.328 7.016 -4.996 1 93.06 129 TYR B N 1
ATOM 2094 C CA . TYR B 1 129 ? 16.938 8.125 -5.855 1 93.06 129 TYR B CA 1
ATOM 2095 C C . TYR B 1 129 ? 18.078 9.117 -6.031 1 93.06 129 TYR B C 1
ATOM 2097 O O . TYR B 1 129 ? 19.016 9.141 -5.23 1 93.06 129 TYR B O 1
#

Organism: Sulfurisphaera tokodaii (strain DSM 16993 / JCM 10545 / NBRC 100140 / 7) (NCBI:txid273063)

Nearest PDB structures (foldseek):
  1jva-assembly1_A  TM=3.673E-01  e=2.888E+00  Saccharomyces cerevisiae
  1lwt-assembly1_A  TM=3.707E-01  e=5.408E+00  Saccharomyces cerevisiae
  1jva-assembly2_B  TM=3.531E-01  e=8.215E+00  Saccharomyces cerevisiae
  7vnn-assembly1_D  TM=1.774E-01  e=9.610E+00  Clostridioides difficile
  1jva-assembly1_A  TM=3.676E-01  e=2.830E+00  Saccharomyces cerevisiae

pLDDT: mean 93.87, std 4.67, range [68.25, 98.25]